Protein AF-A0A380DK63-F1 (afdb_monomer_lite)

Foldseek 3Di:
DPDDAFFDQKDKDFAAAFWFKWKDKLLHTLLVVDPDDPDTWTQHNRRITMGGSPNDTDHAFIKMKMKTFHCVPVPPPPPDDDDDDDDDDDDDDPPPGSIDMDMDTYHADPPADDQFPAADDADPNHKKKFWGAAAWQDQKTKTFINAAFWKFKDKLNHTDFQDDPDPDDDDPVCVVVSCVRRIHGQDRRRMDMDGQSDPVNNVPTADFFIKMKMWDQHPDPVVNQPIDIDIWTHHHNVCSVVGDGMDDPVPDDDDDDDPDCVVFKAKDDWFDFDWDDDPNDTDTPGHTDQEIDIDGPDPDDDDDDDDPPPPPDDHRDYDDDDDD

Secondary structure (DSSP, 8-state):
-PPP-TT-SEEEEE-STT-EEEEEETTEEGGGG-SS--PPEE--TTSEEEEE-TTPPP-TT-EEEEEEE--TTTS------------------------EEEEEEPPPPTTSPPPPSSPPPPBTTB--EEE---BTT-SEEEEEES--EEEEEEETTEEPP-S---SS---TTHHHHTTGGGEEEP-TTSEEEEE--SGGGTT----TT-EEEEEEEESSHHHHTS-EEEEEE-B-STTGGG---B--GGGSPPP---S-HHHHEEEPPP-PPEEEEETTEEEEEE----S--EEES-SS--------S-TTSPPPPP--PPP-

Sequence (324 aa):
MDPIKPGDQKVTGTTLPNQLILLSIDKKDVSSFDSGNSELVMSKEDGKFEYDLNGRKIVHNQEIEVTSSSTEGLFDDEEDEEVEEATTEKAGAEEESTEAKATYTTPRYENAYKVPEKQLDKKNGHHQVFIEPITEGSGIIKGHTSVKGKVALSINNKFINFEESVKGGVSKEDAKASSDGIWMPVDEKGYFNFDFKTKRFDNLELKEGNDISLTFAPEDDEDALKPLIFKTKVTSLDDIEKAETKYDHTKVNKVKVLDNVKEDLQVDEIYGSLYHTDKGKGILDKEGTKVIKGKTKFANAVVKVDSELGEAQLFPDLQVNEKR

Radius of gyration: 28.59 Å; chains: 1; bounding box: 85×37×94 Å

Organism: Staphylococcus aureus (NCBI:txid1280)

pLDDT: mean 75.67, std 20.24, range [28.03, 97.38]

Structure (mmCIF, N/CA/C/O backbone):
data_AF-A0A380DK63-F1
#
_entry.id   AF-A0A380DK63-F1
#
loop_
_atom_site.group_PDB
_atom_site.id
_atom_site.type_symbol
_atom_site.label_atom_id
_atom_site.label_alt_id
_atom_site.label_comp_id
_atom_site.label_asym_id
_atom_site.label_entity_id
_atom_site.label_seq_id
_atom_site.pdbx_PDB_ins_code
_atom_site.Cartn_x
_atom_site.Cartn_y
_atom_site.Cartn_z
_atom_site.occupancy
_atom_site.B_iso_or_equiv
_atom_site.auth_seq_id
_atom_site.auth_comp_id
_atom_site.auth_asym_id
_atom_site.auth_atom_id
_atom_site.pdbx_PDB_model_num
ATOM 1 N N . MET A 1 1 ? 14.088 7.304 -21.146 1.00 90.38 1 MET A N 1
ATOM 2 C CA . MET A 1 1 ? 13.207 6.128 -20.994 1.00 90.38 1 MET A CA 1
ATOM 3 C C . MET A 1 1 ? 12.017 6.308 -21.905 1.00 90.38 1 MET A C 1
ATOM 5 O O . MET A 1 1 ? 11.527 7.432 -22.010 1.00 90.38 1 MET A O 1
A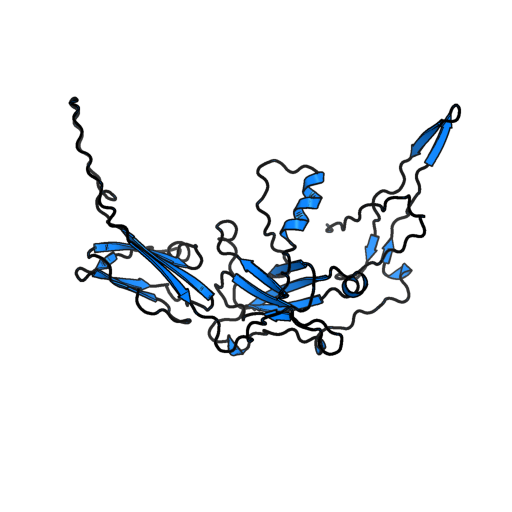TOM 9 N N . ASP A 1 2 ? 11.588 5.235 -22.556 1.00 93.00 2 ASP A N 1
ATOM 10 C CA . ASP A 1 2 ? 10.342 5.238 -23.320 1.00 93.00 2 ASP A CA 1
ATOM 11 C C . ASP A 1 2 ? 9.130 5.270 -22.367 1.00 93.00 2 ASP A C 1
ATOM 13 O O . ASP A 1 2 ? 9.284 4.992 -21.174 1.00 93.00 2 ASP A O 1
ATOM 17 N N . PRO A 1 3 ? 7.924 5.644 -22.836 1.00 92.12 3 PRO A N 1
ATOM 18 C CA . PRO A 1 3 ? 6.732 5.651 -21.992 1.00 92.12 3 PRO A CA 1
ATOM 19 C C . PRO A 1 3 ? 6.411 4.258 -21.434 1.00 92.12 3 PRO A C 1
ATOM 21 O O . PRO A 1 3 ? 6.214 3.323 -22.203 1.00 92.12 3 PRO A O 1
ATOM 24 N N . ILE A 1 4 ? 6.287 4.158 -20.110 1.00 95.25 4 ILE A N 1
ATOM 25 C CA . ILE A 1 4 ? 5.970 2.919 -19.388 1.00 95.25 4 ILE A CA 1
ATOM 26 C C . ILE A 1 4 ? 4.487 2.912 -19.011 1.00 95.25 4 ILE A C 1
ATOM 28 O O . ILE A 1 4 ? 3.951 3.922 -18.546 1.00 95.25 4 ILE A O 1
ATOM 32 N N . LYS A 1 5 ? 3.817 1.773 -19.173 1.00 94.62 5 LYS A N 1
ATOM 33 C CA . LYS A 1 5 ? 2.415 1.575 -18.799 1.00 94.62 5 LYS A CA 1
ATOM 34 C C . LYS A 1 5 ? 2.260 0.413 -17.814 1.00 94.62 5 LYS A C 1
ATOM 36 O O . LYS A 1 5 ? 3.026 -0.548 -17.861 1.00 94.62 5 LYS A O 1
ATOM 41 N N . PRO A 1 6 ? 1.242 0.459 -16.937 1.00 95.12 6 PRO A N 1
ATOM 42 C CA . PRO A 1 6 ? 0.836 -0.718 -16.181 1.00 95.12 6 PRO A CA 1
ATOM 43 C C . PRO A 1 6 ? 0.584 -1.907 -17.121 1.00 95.12 6 PRO A C 1
ATOM 45 O O . PRO A 1 6 ? -0.109 -1.768 -18.128 1.00 95.12 6 PRO A O 1
ATOM 48 N N . GLY A 1 7 ? 1.153 -3.062 -16.789 1.00 94.44 7 GLY A N 1
ATOM 49 C CA . GLY A 1 7 ? 1.113 -4.289 -17.582 1.00 94.44 7 GLY A CA 1
ATOM 50 C C . GLY A 1 7 ? 2.392 -4.566 -18.365 1.00 94.44 7 GLY A C 1
ATOM 51 O O . GLY A 1 7 ? 2.623 -5.725 -18.709 1.00 94.44 7 GLY A O 1
ATOM 52 N N . ASP A 1 8 ? 3.236 -3.556 -18.596 1.00 95.94 8 ASP A N 1
ATOM 53 C CA . ASP A 1 8 ? 4.526 -3.753 -19.254 1.00 95.94 8 ASP A CA 1
ATOM 54 C C . ASP A 1 8 ? 5.397 -4.712 -18.429 1.00 95.94 8 ASP A C 1
ATOM 56 O O . ASP A 1 8 ? 5.452 -4.637 -17.200 1.00 95.94 8 ASP A O 1
ATOM 60 N N . GLN A 1 9 ? 6.073 -5.628 -19.119 1.00 94.25 9 GLN A N 1
ATOM 61 C CA . GLN A 1 9 ? 6.988 -6.618 -18.531 1.00 94.25 9 GLN A CA 1
ATOM 62 C C . GLN A 1 9 ? 8.446 -6.336 -18.896 1.00 94.25 9 GLN A C 1
ATOM 64 O O . GLN A 1 9 ? 9.316 -7.176 -18.710 1.00 94.25 9 GLN A O 1
ATOM 69 N N . LYS A 1 10 ? 8.710 -5.155 -19.452 1.00 94.12 10 LYS A N 1
ATOM 70 C CA . LYS A 1 10 ? 10.045 -4.697 -19.809 1.00 94.12 10 LYS A CA 1
ATOM 71 C C . LYS A 1 10 ? 10.117 -3.184 -19.779 1.00 94.12 10 LYS A C 1
ATOM 73 O O . LYS A 1 10 ? 9.102 -2.510 -19.950 1.00 94.12 10 LYS A O 1
ATOM 78 N N . VAL A 1 11 ? 11.324 -2.659 -19.615 1.00 95.44 11 VAL A N 1
ATOM 79 C CA . VAL A 1 11 ? 11.607 -1.224 -19.687 1.00 95.44 11 VAL A CA 1
ATOM 80 C C . VAL A 1 11 ? 12.628 -0.969 -20.781 1.00 95.44 11 VAL A C 1
ATOM 82 O O . VAL A 1 11 ? 13.670 -1.619 -20.840 1.00 95.44 11 VAL A O 1
ATOM 85 N N . THR A 1 12 ? 12.327 -0.016 -21.659 1.00 96.25 12 THR A N 1
ATOM 86 C CA . THR A 1 12 ? 13.189 0.348 -22.785 1.00 96.25 12 THR A CA 1
ATOM 87 C C . THR A 1 12 ? 13.588 1.816 -22.729 1.00 96.25 12 THR A C 1
ATOM 89 O O . THR A 1 12 ? 12.948 2.668 -22.096 1.00 96.25 12 THR A O 1
ATOM 92 N N . GLY A 1 13 ? 14.686 2.129 -23.401 1.00 96.00 13 GLY A N 1
ATOM 93 C CA . GLY A 1 13 ? 15.130 3.500 -23.552 1.00 96.00 13 GLY A CA 1
ATOM 94 C C . GLY A 1 13 ? 16.411 3.608 -24.355 1.00 96.00 13 GLY A C 1
ATOM 95 O O . GLY A 1 13 ? 16.835 2.683 -25.047 1.00 96.00 13 GLY A O 1
ATOM 96 N N . THR A 1 14 ? 17.026 4.780 -24.268 1.00 95.56 14 THR A N 1
ATOM 97 C CA . THR A 1 14 ? 18.280 5.099 -24.944 1.00 95.56 14 THR A CA 1
ATOM 98 C C . THR A 1 14 ? 19.191 5.828 -23.968 1.00 95.56 14 THR A C 1
ATOM 100 O O . THR A 1 14 ? 18.726 6.690 -23.220 1.00 95.56 14 THR A O 1
ATOM 103 N N . THR A 1 15 ? 20.464 5.457 -23.975 1.00 94.75 15 THR A N 1
ATOM 104 C CA . THR A 1 15 ? 21.575 6.095 -23.260 1.00 94.75 15 THR A CA 1
ATOM 105 C C . THR A 1 15 ? 22.818 6.064 -24.165 1.00 94.75 15 THR A C 1
ATOM 107 O O . THR A 1 15 ? 22.685 5.829 -25.368 1.00 94.75 15 THR A O 1
ATOM 110 N N . LEU A 1 16 ? 24.014 6.332 -23.640 1.00 93.94 16 LEU A N 1
ATOM 111 C CA . LEU A 1 16 ? 25.259 6.117 -24.381 1.00 93.94 16 LEU A CA 1
ATOM 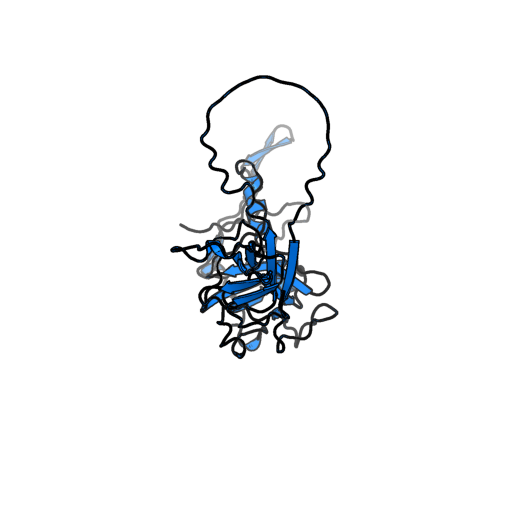112 C C . LEU A 1 16 ? 25.421 4.625 -24.755 1.00 93.94 16 LEU A C 1
ATOM 114 O O . LEU A 1 16 ? 24.827 3.763 -24.103 1.00 93.94 16 LEU A O 1
ATOM 118 N N . PRO A 1 17 ? 26.182 4.284 -25.807 1.00 92.81 17 PRO A N 1
ATOM 119 C CA . PRO A 1 17 ? 26.478 2.891 -26.140 1.00 92.81 17 PRO A CA 1
ATOM 120 C C . PRO A 1 17 ? 27.241 2.145 -25.036 1.00 92.81 17 PRO A C 1
ATOM 122 O O . PRO A 1 17 ? 28.031 2.751 -24.311 1.00 92.81 17 PRO A O 1
ATOM 125 N N . ASN A 1 18 ? 27.039 0.826 -24.953 1.00 90.00 18 ASN A N 1
ATOM 126 C CA . ASN A 1 18 ? 27.776 -0.101 -24.082 1.00 90.00 18 ASN A CA 1
ATOM 127 C C . ASN A 1 18 ? 27.795 0.286 -22.587 1.00 90.00 18 ASN A C 1
ATOM 129 O O . ASN A 1 18 ? 28.790 0.079 -21.901 1.00 90.00 18 ASN A O 1
ATOM 133 N N . GLN A 1 19 ? 26.704 0.856 -22.079 1.00 91.81 19 GLN A N 1
ATOM 134 C CA . GLN A 1 19 ? 26.539 1.211 -20.667 1.00 91.81 19 GLN A CA 1
ATOM 135 C C . GLN A 1 19 ? 25.836 0.087 -19.910 1.00 91.81 19 GLN A C 1
ATOM 137 O O . GLN A 1 19 ? 24.870 -0.482 -20.423 1.00 91.81 19 GLN A O 1
ATOM 142 N N . LEU A 1 20 ? 26.260 -0.174 -18.674 1.00 91.94 20 LEU A N 1
ATOM 143 C CA . LEU A 1 20 ? 25.536 -1.024 -17.734 1.00 91.94 20 LEU A CA 1
ATOM 144 C C . LEU A 1 20 ? 24.223 -0.355 -17.352 1.00 91.94 20 LEU A C 1
ATOM 146 O O . LEU A 1 20 ? 24.206 0.823 -17.011 1.00 91.94 20 LEU A O 1
ATOM 150 N N . ILE A 1 21 ? 23.133 -1.115 -17.382 1.00 92.88 21 ILE A N 1
ATOM 151 C CA . ILE A 1 21 ? 21.797 -0.662 -17.014 1.00 92.88 21 ILE A CA 1
ATOM 152 C C . ILE A 1 21 ? 21.389 -1.333 -15.708 1.00 92.88 21 ILE A C 1
ATOM 154 O O . ILE A 1 21 ? 21.291 -2.557 -15.621 1.00 92.88 21 ILE A O 1
ATOM 158 N N . LEU A 1 22 ? 21.088 -0.517 -14.704 1.00 92.56 22 LEU A N 1
ATOM 159 C CA . LEU A 1 22 ? 20.497 -0.946 -13.444 1.00 92.56 22 LEU A CA 1
ATOM 160 C C . LEU A 1 22 ? 19.068 -0.426 -13.361 1.00 92.56 22 LEU A C 1
ATOM 162 O O . LEU A 1 22 ? 18.789 0.717 -13.727 1.00 92.56 22 LEU A O 1
ATOM 166 N N . LEU A 1 23 ? 18.164 -1.271 -12.874 1.00 92.81 23 LEU A N 1
ATOM 167 C CA . LEU A 1 23 ? 16.751 -0.948 -12.763 1.00 92.81 23 LEU A CA 1
ATOM 168 C C . LEU A 1 23 ? 16.247 -1.279 -11.362 1.00 92.81 23 LEU A C 1
ATOM 170 O O . LEU A 1 23 ? 16.405 -2.402 -10.876 1.00 92.81 23 LEU A O 1
ATOM 174 N N . SER A 1 24 ? 15.591 -0.304 -10.739 1.00 92.00 24 SER A N 1
ATOM 175 C CA . SER A 1 24 ? 14.846 -0.504 -9.502 1.00 92.00 24 SER A CA 1
ATOM 176 C C . SER A 1 24 ? 13.370 -0.165 -9.702 1.00 92.00 24 SER A C 1
ATOM 178 O O . SER A 1 24 ? 13.008 0.774 -10.414 1.00 92.00 24 SER A O 1
ATOM 180 N N . ILE A 1 25 ? 12.504 -0.965 -9.082 1.00 91.50 25 ILE A N 1
ATOM 181 C CA . ILE A 1 25 ? 11.065 -0.712 -8.998 1.00 91.50 25 ILE A CA 1
ATOM 182 C C . ILE A 1 25 ? 10.736 -0.510 -7.531 1.00 91.50 25 ILE A C 1
ATOM 184 O O . ILE A 1 25 ? 11.007 -1.379 -6.703 1.00 91.50 25 ILE A O 1
ATOM 188 N N . ASP A 1 26 ? 10.130 0.629 -7.209 1.00 91.00 26 ASP A N 1
ATOM 189 C CA . ASP A 1 26 ? 9.776 1.021 -5.852 1.00 91.00 26 ASP A CA 1
ATOM 190 C C . ASP A 1 26 ? 11.000 0.981 -4.919 1.00 91.00 26 ASP A C 1
ATOM 192 O O . ASP A 1 26 ? 10.917 0.539 -3.776 1.00 91.00 26 ASP A O 1
ATOM 196 N N . LYS A 1 27 ? 12.145 1.455 -5.443 1.00 88.44 27 LYS A N 1
ATOM 197 C CA . LYS A 1 27 ? 13.470 1.484 -4.792 1.00 88.44 27 LYS A CA 1
ATOM 198 C C . LYS A 1 27 ? 14.037 0.109 -4.424 1.00 88.44 27 LYS A C 1
ATOM 200 O O . LYS A 1 27 ? 15.017 0.030 -3.685 1.00 88.44 27 LYS A O 1
ATOM 205 N N . LYS A 1 28 ? 13.435 -0.962 -4.947 1.00 86.69 28 LYS A N 1
ATOM 206 C CA . LYS A 1 28 ? 13.928 -2.334 -4.838 1.00 86.69 28 LYS A CA 1
ATOM 207 C C . LYS A 1 28 ? 14.589 -2.729 -6.149 1.00 86.69 28 LYS A C 1
ATOM 209 O O . LYS A 1 28 ? 13.972 -2.605 -7.210 1.00 86.69 28 LYS A O 1
ATOM 214 N N . ASP A 1 29 ? 15.823 -3.208 -6.074 1.00 82.56 29 ASP A N 1
ATOM 215 C CA . ASP A 1 29 ? 16.575 -3.653 -7.247 1.00 82.56 29 ASP A CA 1
ATOM 216 C C . ASP A 1 29 ? 15.858 -4.821 -7.923 1.00 82.56 29 ASP A C 1
ATOM 218 O O . ASP A 1 29 ? 15.495 -5.799 -7.269 1.00 82.56 29 ASP A O 1
ATOM 222 N N . VAL A 1 30 ? 15.639 -4.745 -9.237 1.00 78.75 30 VAL A N 1
ATOM 223 C CA . VAL A 1 30 ? 14.889 -5.794 -9.947 1.00 78.75 30 VAL A CA 1
ATOM 224 C C . VAL A 1 30 ? 15.699 -7.080 -10.110 1.00 78.75 30 VAL A C 1
ATOM 226 O O . VAL A 1 30 ? 15.121 -8.165 -10.092 1.00 78.75 30 VAL A O 1
ATOM 229 N N . SER A 1 31 ? 17.030 -6.984 -10.126 1.00 65.25 31 SER A N 1
ATOM 230 C CA . SER A 1 31 ? 17.941 -8.137 -10.122 1.00 65.25 31 SER A CA 1
ATOM 231 C C . SER A 1 31 ? 17.778 -9.045 -8.896 1.00 65.25 31 SER A C 1
ATOM 233 O O . SER A 1 31 ? 18.132 -10.218 -8.954 1.00 65.25 31 SER A O 1
ATOM 235 N N . SER A 1 32 ? 17.206 -8.537 -7.798 1.00 49.53 32 SER A N 1
ATOM 236 C CA . SER A 1 32 ? 16.955 -9.317 -6.581 1.00 49.53 32 SER A CA 1
ATOM 237 C C . SER A 1 32 ? 15.741 -10.256 -6.669 1.00 49.53 32 SER A C 1
ATOM 239 O O . SER A 1 32 ? 15.576 -11.111 -5.799 1.00 49.53 32 SER A O 1
ATOM 241 N N . PHE A 1 33 ? 14.903 -10.133 -7.708 1.00 49.12 33 PHE A N 1
ATOM 242 C CA . PHE A 1 33 ? 13.672 -10.922 -7.855 1.00 49.12 33 PHE A CA 1
ATOM 243 C C . PHE A 1 33 ? 13.853 -12.227 -8.643 1.00 49.12 33 PHE A C 1
ATOM 245 O O . PHE A 1 33 ? 12.916 -13.023 -8.680 1.00 49.12 33 PHE A O 1
ATOM 252 N N . ASP A 1 34 ? 15.028 -12.479 -9.231 1.00 45.19 34 ASP A N 1
ATOM 253 C CA . ASP A 1 34 ? 15.271 -13.681 -10.032 1.00 45.19 34 ASP A CA 1
ATOM 254 C C . ASP A 1 34 ? 16.498 -14.460 -9.543 1.00 45.19 34 ASP A C 1
ATOM 256 O O . ASP A 1 34 ? 17.656 -14.174 -9.855 1.00 45.19 34 ASP A O 1
ATOM 260 N N . SER A 1 35 ? 16.229 -15.470 -8.721 1.00 43.66 35 SER A N 1
ATOM 261 C CA . SER A 1 35 ? 17.202 -16.475 -8.320 1.00 43.66 35 SER A CA 1
ATOM 262 C C . SER A 1 35 ? 17.512 -17.391 -9.509 1.00 43.66 35 SER A C 1
ATOM 264 O O . SER A 1 35 ? 16.864 -18.427 -9.668 1.00 43.66 35 SER A O 1
ATOM 266 N N . GLY A 1 36 ? 18.507 -17.057 -10.335 1.00 47.53 36 GLY A N 1
ATOM 267 C CA . GLY A 1 36 ? 18.994 -18.034 -11.314 1.00 47.53 36 GLY A CA 1
ATOM 268 C C . GLY A 1 36 ? 20.080 -17.583 -12.279 1.00 47.53 36 GLY A C 1
ATOM 269 O O . GLY A 1 36 ? 21.076 -18.284 -12.394 1.00 47.53 36 GLY A O 1
ATOM 270 N N . ASN A 1 37 ? 19.905 -16.455 -12.968 1.00 47.31 37 ASN A N 1
ATOM 271 C CA . ASN A 1 37 ? 20.834 -15.977 -14.002 1.00 47.31 37 ASN A CA 1
ATOM 272 C C . ASN A 1 37 ? 20.672 -14.462 -14.183 1.00 47.31 37 ASN A C 1
ATOM 274 O O . ASN A 1 37 ? 19.964 -14.009 -15.079 1.00 47.31 37 ASN A O 1
ATOM 278 N N . SER A 1 38 ? 21.305 -13.663 -13.326 1.00 56.47 38 SER A N 1
ATOM 279 C CA . SER A 1 38 ? 21.359 -12.213 -13.537 1.00 56.47 38 SER A CA 1
ATOM 280 C C . SER A 1 38 ? 22.396 -11.902 -14.618 1.00 56.47 38 SER A C 1
ATOM 282 O O . SER A 1 38 ? 23.545 -11.590 -14.313 1.00 56.47 38 SER A O 1
ATOM 284 N N . GLU A 1 39 ? 22.009 -12.029 -15.887 1.00 69.00 39 GLU A N 1
ATOM 285 C CA . GLU A 1 39 ? 22.778 -11.420 -16.972 1.00 69.00 39 GLU A CA 1
ATOM 286 C C . GLU A 1 39 ? 22.763 -9.897 -16.786 1.00 69.00 39 GLU A C 1
ATOM 288 O O . GLU A 1 39 ? 21.715 -9.287 -16.559 1.00 69.00 39 GLU A O 1
ATOM 293 N N . LEU A 1 40 ? 23.944 -9.280 -16.840 1.00 84.06 40 LEU A N 1
ATOM 294 C CA . LEU A 1 40 ? 24.061 -7.827 -16.811 1.00 84.06 40 LEU A CA 1
ATOM 295 C C . LEU A 1 40 ? 23.399 -7.256 -18.070 1.00 84.06 40 LEU A C 1
ATOM 297 O O . LEU A 1 40 ? 23.730 -7.646 -19.190 1.00 84.06 40 LEU A O 1
ATOM 301 N N . VAL A 1 41 ? 22.471 -6.317 -17.891 1.00 89.31 41 VAL A N 1
ATOM 302 C CA . VAL A 1 41 ? 21.808 -5.643 -19.010 1.00 89.31 41 VAL A CA 1
ATOM 303 C C . VAL A 1 41 ? 22.683 -4.484 -19.466 1.00 89.31 41 VAL A C 1
ATOM 305 O O . VAL A 1 41 ? 22.976 -3.586 -18.683 1.00 89.31 41 VAL A O 1
ATOM 308 N N . MET A 1 42 ? 23.073 -4.487 -20.739 1.00 91.69 42 MET A N 1
ATOM 309 C CA . MET A 1 42 ? 23.889 -3.437 -21.352 1.00 91.69 42 MET A CA 1
ATOM 310 C C . MET A 1 42 ? 23.100 -2.703 -22.443 1.00 91.69 42 MET A C 1
ATOM 312 O O . MET A 1 42 ? 22.268 -3.303 -23.134 1.00 91.69 42 MET A O 1
ATOM 316 N N . SER A 1 43 ? 23.370 -1.413 -22.647 1.00 92.75 43 SER A N 1
ATOM 317 C CA . SER A 1 43 ? 22.927 -0.726 -23.861 1.00 92.75 43 SER A CA 1
ATOM 318 C C . SER A 1 43 ? 23.716 -1.215 -25.079 1.00 92.75 43 SER A C 1
ATOM 320 O O . SER A 1 43 ? 24.896 -1.550 -25.005 1.00 92.75 43 SER A O 1
ATOM 322 N N . LYS A 1 44 ? 23.041 -1.267 -26.225 1.00 94.00 44 LYS A N 1
ATOM 323 C CA . LYS A 1 44 ? 23.606 -1.679 -27.514 1.00 94.00 44 LYS A CA 1
ATOM 324 C C . LYS A 1 44 ? 24.542 -0.604 -28.074 1.00 94.00 44 LYS A C 1
ATOM 326 O O . LYS A 1 44 ? 24.580 0.521 -27.582 1.00 94.00 44 LYS A O 1
ATOM 331 N N . GLU A 1 45 ? 25.215 -0.916 -29.180 1.00 93.69 45 GLU A N 1
ATOM 332 C CA . GLU A 1 45 ? 26.067 0.029 -29.922 1.00 93.69 45 GLU A CA 1
ATOM 333 C C . GLU A 1 45 ? 25.334 1.308 -30.369 1.00 93.69 45 GLU A C 1
ATOM 335 O O . GLU A 1 45 ? 25.949 2.361 -30.507 1.00 93.69 45 GLU A O 1
ATOM 340 N N . ASP A 1 46 ? 24.014 1.242 -30.578 1.00 94.88 46 ASP A N 1
ATOM 341 C CA . ASP A 1 46 ? 23.180 2.403 -30.917 1.00 94.88 46 ASP A CA 1
ATOM 342 C C . ASP A 1 46 ? 22.619 3.135 -29.683 1.00 94.88 46 ASP A C 1
ATOM 344 O O . ASP A 1 46 ? 21.768 4.017 -29.818 1.00 94.88 46 ASP A O 1
ATOM 348 N N . GLY A 1 47 ? 23.064 2.756 -28.481 1.00 93.44 47 GLY A N 1
ATOM 349 C CA . GLY A 1 47 ? 22.635 3.321 -27.206 1.00 93.44 47 GLY A CA 1
ATOM 350 C C . GLY A 1 47 ? 21.296 2.794 -26.688 1.00 93.44 47 GLY A C 1
ATOM 351 O O . GLY A 1 47 ? 20.896 3.139 -25.574 1.00 93.44 47 GLY A O 1
ATOM 352 N N . LYS A 1 48 ? 20.569 1.959 -27.444 1.00 96.69 48 LYS A N 1
ATOM 353 C CA . LYS A 1 48 ? 19.279 1.418 -26.989 1.00 96.69 48 LYS A CA 1
ATOM 354 C C . LYS A 1 48 ? 19.467 0.291 -25.989 1.00 96.69 48 LYS A C 1
ATOM 356 O O . LYS A 1 48 ? 20.320 -0.569 -26.176 1.00 96.69 48 LYS A O 1
ATOM 361 N N . PHE A 1 49 ? 18.600 0.228 -24.988 1.00 94.88 49 PHE A N 1
ATOM 362 C CA . PHE A 1 49 ? 18.547 -0.893 -24.052 1.00 94.88 49 PHE A CA 1
ATOM 363 C C . PHE A 1 49 ? 17.127 -1.444 -23.917 1.00 94.88 49 PHE A C 1
ATOM 365 O O . PHE A 1 49 ? 16.136 -0.745 -24.152 1.00 94.88 49 PHE A O 1
ATOM 372 N N . GLU A 1 50 ? 17.052 -2.708 -23.516 1.00 94.88 50 GLU A N 1
ATOM 373 C CA . GLU A 1 50 ? 15.830 -3.397 -23.117 1.00 94.88 50 GLU A CA 1
ATOM 374 C C . GLU A 1 50 ? 16.134 -4.170 -21.834 1.00 94.88 50 GLU A C 1
ATOM 376 O O . GLU A 1 50 ? 17.046 -4.990 -21.816 1.00 94.88 50 GLU A O 1
ATOM 381 N N . TYR A 1 51 ? 15.398 -3.868 -20.768 1.00 93.69 51 TYR A N 1
ATOM 382 C CA . TYR A 1 51 ? 15.501 -4.535 -19.476 1.00 93.69 51 TYR A CA 1
ATOM 383 C C . TYR A 1 51 ? 14.251 -5.399 -19.281 1.00 93.69 51 TYR A C 1
ATOM 385 O O . TYR A 1 51 ? 13.155 -4.854 -19.116 1.00 93.69 51 TYR A O 1
ATOM 393 N N . ASP A 1 52 ? 14.397 -6.724 -19.348 1.00 91.50 52 ASP A N 1
ATOM 394 C CA . ASP A 1 52 ? 13.308 -7.682 -19.113 1.00 91.50 52 ASP A CA 1
ATOM 395 C C . ASP A 1 52 ? 13.010 -7.786 -17.608 1.00 91.50 52 ASP A C 1
ATOM 397 O O . ASP A 1 52 ? 13.917 -7.776 -16.777 1.00 91.50 52 ASP A O 1
ATOM 401 N N . LEU A 1 53 ? 11.730 -7.847 -17.247 1.00 90.25 53 LEU A N 1
ATOM 402 C CA . LEU A 1 53 ? 11.270 -8.026 -15.869 1.00 90.25 53 LEU A CA 1
ATOM 403 C C . LEU A 1 53 ? 10.896 -9.487 -15.571 1.00 90.25 53 LEU A C 1
ATOM 405 O O . LEU A 1 53 ? 10.251 -9.759 -14.558 1.00 90.25 53 LEU A O 1
ATOM 409 N N . ASN A 1 54 ? 11.255 -10.425 -16.452 1.00 87.25 54 ASN A N 1
ATOM 410 C CA . ASN A 1 54 ? 11.108 -11.874 -16.289 1.00 87.25 54 ASN A CA 1
ATOM 411 C C . ASN A 1 54 ? 9.673 -12.284 -15.933 1.00 87.25 54 ASN A C 1
ATOM 413 O O . ASN A 1 54 ? 9.403 -13.072 -15.029 1.00 87.25 54 ASN A O 1
ATOM 417 N N . GLY A 1 55 ? 8.716 -11.699 -16.654 1.00 85.50 55 GLY A N 1
ATOM 418 C CA . GLY A 1 55 ? 7.290 -11.949 -16.467 1.00 85.50 55 GLY A CA 1
ATOM 419 C C . GLY A 1 55 ? 6.626 -11.115 -15.365 1.00 85.50 55 GLY A C 1
ATOM 420 O O . GLY A 1 55 ? 5.392 -11.056 -15.330 1.00 85.50 55 GLY A O 1
ATOM 421 N N . ARG A 1 56 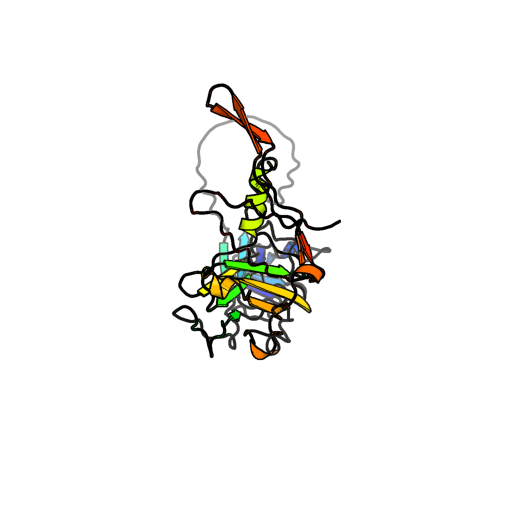? 7.382 -10.396 -14.522 1.00 87.81 56 ARG A N 1
ATOM 422 C CA . ARG A 1 56 ? 6.808 -9.419 -13.587 1.00 87.81 56 ARG A CA 1
ATOM 423 C C . ARG A 1 56 ? 6.173 -8.272 -14.369 1.00 87.81 56 ARG A C 1
ATOM 425 O O . ARG A 1 56 ? 6.811 -7.641 -15.205 1.00 87.81 56 ARG A O 1
ATOM 432 N N . LYS A 1 57 ? 4.911 -7.974 -14.066 1.00 93.00 57 LYS A N 1
ATOM 433 C CA . LYS A 1 57 ? 4.198 -6.822 -14.629 1.00 93.00 57 LYS A CA 1
ATOM 434 C C . LYS A 1 57 ? 4.461 -5.579 -13.786 1.00 93.00 57 LYS A C 1
ATOM 436 O O . LYS A 1 57 ? 4.370 -5.627 -12.558 1.00 93.00 57 LYS A O 1
ATOM 441 N N . ILE A 1 58 ? 4.723 -4.457 -14.444 1.00 94.31 58 ILE A N 1
ATOM 442 C CA . ILE A 1 58 ? 4.678 -3.137 -13.816 1.00 94.31 58 ILE A CA 1
ATOM 443 C C . ILE A 1 58 ? 3.217 -2.830 -13.466 1.00 94.31 58 ILE A C 1
ATOM 445 O O . ILE A 1 58 ? 2.327 -3.010 -14.294 1.00 94.31 58 ILE A O 1
ATOM 449 N N . VAL A 1 59 ? 2.940 -2.359 -12.253 1.00 94.62 59 VAL A N 1
ATOM 450 C CA . VAL A 1 59 ? 1.585 -1.999 -11.804 1.00 94.62 59 VAL A CA 1
ATOM 451 C C . VAL A 1 59 ? 1.443 -0.492 -11.597 1.00 94.62 59 VAL A C 1
ATOM 453 O O . VAL A 1 59 ? 2.361 0.291 -11.838 1.00 94.62 59 VAL A O 1
ATOM 456 N N . HIS A 1 60 ? 0.251 -0.062 -11.194 1.00 94.75 60 HIS A N 1
ATOM 457 C CA . HIS A 1 60 ? -0.072 1.341 -10.942 1.00 94.75 60 HIS A CA 1
ATOM 458 C C . HIS A 1 60 ? 0.682 1.895 -9.725 1.00 94.75 60 HIS A C 1
ATOM 460 O O . HIS A 1 60 ? 0.901 1.180 -8.746 1.00 94.75 60 HIS A O 1
ATOM 466 N N . ASN A 1 61 ? 0.987 3.197 -9.742 1.00 92.12 61 ASN A N 1
ATOM 467 C CA . ASN A 1 61 ? 1.686 3.922 -8.668 1.00 92.12 61 ASN A CA 1
ATOM 468 C C . ASN A 1 61 ? 3.079 3.390 -8.294 1.00 92.12 61 ASN A C 1
ATOM 470 O O . ASN A 1 61 ? 3.545 3.632 -7.173 1.00 92.12 61 ASN A O 1
ATOM 474 N N . GLN A 1 62 ? 3.738 2.691 -9.212 1.00 92.69 62 GLN A N 1
ATOM 475 C CA . GLN A 1 62 ? 5.106 2.232 -9.022 1.00 92.69 62 GLN A CA 1
ATOM 476 C C . GLN A 1 62 ? 6.087 3.285 -9.511 1.00 92.69 62 GLN A C 1
ATOM 478 O O . GLN A 1 62 ? 5.889 3.895 -10.560 1.00 92.69 62 GLN A O 1
ATOM 483 N N . GLU A 1 63 ? 7.144 3.490 -8.737 1.00 94.06 63 GLU A N 1
ATOM 484 C CA . GLU A 1 63 ? 8.304 4.277 -9.140 1.00 94.06 63 GLU A CA 1
ATOM 485 C C . GLU A 1 63 ? 9.295 3.353 -9.850 1.00 94.06 63 GLU A C 1
ATOM 487 O O . GLU A 1 63 ? 9.711 2.353 -9.283 1.00 94.06 63 GLU A O 1
ATOM 492 N N . ILE A 1 64 ? 9.654 3.664 -11.087 1.00 95.00 64 ILE A N 1
ATOM 493 C CA . ILE A 1 64 ? 10.690 2.982 -11.854 1.00 95.00 64 ILE A CA 1
ATOM 494 C C . ILE A 1 64 ? 11.867 3.933 -11.957 1.00 95.00 64 ILE A C 1
ATOM 496 O O . ILE A 1 64 ? 11.715 5.072 -12.401 1.00 95.00 64 ILE A O 1
ATOM 500 N N . GLU A 1 65 ? 13.037 3.459 -11.566 1.00 95.50 65 GLU A N 1
ATOM 501 C CA . GLU A 1 65 ? 14.287 4.186 -11.693 1.00 95.50 65 GLU A CA 1
ATOM 502 C C . GLU A 1 65 ? 15.270 3.353 -12.506 1.00 95.50 65 GLU A C 1
ATOM 504 O O . GLU A 1 65 ? 15.495 2.178 -12.216 1.00 95.50 65 GLU A O 1
ATOM 509 N N . VAL A 1 66 ? 15.836 3.980 -13.534 1.00 95.00 66 VAL A N 1
ATOM 510 C CA . VAL A 1 66 ? 16.873 3.400 -14.381 1.00 95.00 66 VAL A CA 1
ATOM 511 C C . VAL A 1 66 ? 18.127 4.246 -14.258 1.00 95.00 66 VAL A C 1
ATOM 513 O O . VAL A 1 66 ? 18.081 5.463 -14.469 1.00 95.00 66 VAL A O 1
ATOM 516 N N . THR A 1 67 ? 19.236 3.581 -13.965 1.00 93.56 67 THR A N 1
ATOM 517 C CA . THR A 1 67 ? 20.572 4.171 -13.949 1.00 93.56 67 THR A CA 1
ATOM 518 C C . THR A 1 67 ? 21.400 3.517 -15.043 1.00 93.56 67 THR A C 1
ATOM 520 O O . THR A 1 67 ? 21.358 2.297 -15.200 1.00 93.56 67 THR A O 1
ATOM 523 N N . SER A 1 68 ? 22.136 4.320 -15.808 1.00 92.56 68 SER A N 1
ATOM 524 C CA . SER A 1 68 ? 23.147 3.834 -16.742 1.00 92.56 68 SER A CA 1
ATOM 525 C C . SER A 1 68 ? 24.527 4.321 -16.335 1.00 92.56 68 SER A C 1
ATOM 527 O O . SER A 1 68 ? 24.664 5.512 -16.064 1.00 92.56 68 SER A O 1
ATOM 529 N N . SER A 1 69 ? 25.521 3.439 -16.343 1.00 91.31 69 SER A N 1
ATOM 530 C CA . SER A 1 69 ? 26.908 3.755 -15.986 1.00 91.31 69 SER A CA 1
ATOM 531 C C . SER A 1 69 ? 27.901 3.057 -16.913 1.00 91.31 69 SER A C 1
ATOM 533 O O . SER A 1 69 ? 27.597 2.004 -17.484 1.00 91.31 69 SER A O 1
ATOM 535 N N . SER A 1 70 ? 29.107 3.614 -17.033 1.00 87.31 70 SER A N 1
ATOM 536 C CA . SER A 1 70 ? 30.204 2.937 -17.728 1.00 87.31 70 SER A CA 1
ATOM 537 C C . SER A 1 70 ? 30.621 1.680 -16.960 1.00 87.31 70 SER A C 1
ATOM 539 O O . SER A 1 70 ? 30.492 1.614 -15.736 1.00 87.31 70 SER A O 1
ATOM 541 N N . THR A 1 71 ? 31.117 0.676 -17.681 1.00 75.25 71 THR A N 1
ATOM 542 C CA . THR A 1 71 ? 31.776 -0.501 -17.091 1.00 75.25 71 THR A CA 1
ATOM 543 C C . THR A 1 71 ? 33.298 -0.387 -17.080 1.00 75.25 71 THR A C 1
ATOM 545 O O . THR A 1 71 ? 33.968 -1.308 -16.612 1.00 75.25 71 THR A O 1
ATOM 548 N N . GLU A 1 72 ? 33.858 0.704 -17.609 1.00 66.75 72 GLU A N 1
ATOM 549 C CA . GLU A 1 72 ? 35.298 0.973 -17.549 1.00 66.75 72 GLU A CA 1
ATOM 550 C C . GLU A 1 72 ? 35.749 1.041 -16.079 1.00 66.75 72 GLU A C 1
ATOM 552 O O . GLU A 1 72 ? 35.156 1.757 -15.275 1.00 66.75 72 GLU A O 1
ATOM 557 N N . GLY A 1 73 ? 36.753 0.234 -15.717 1.00 58.69 73 GLY A N 1
ATOM 558 C CA . GLY A 1 73 ? 37.268 0.107 -14.346 1.00 58.69 73 GLY A CA 1
ATOM 559 C C . GLY A 1 73 ? 36.556 -0.913 -13.440 1.00 58.69 73 GLY A C 1
ATOM 560 O O . GLY A 1 73 ? 37.034 -1.163 -12.338 1.00 58.69 73 GLY A O 1
ATOM 561 N N . LEU A 1 74 ? 35.448 -1.542 -13.866 1.00 57.72 74 LEU A N 1
ATOM 562 C CA . LEU A 1 74 ? 34.760 -2.586 -13.073 1.00 57.72 74 LEU A CA 1
ATOM 563 C C . LEU A 1 74 ? 35.312 -4.006 -13.293 1.00 57.72 74 LEU A C 1
ATOM 565 O O . LEU A 1 74 ? 35.044 -4.894 -12.486 1.00 57.72 74 LEU A O 1
ATOM 569 N N . PHE A 1 75 ? 36.063 -4.216 -14.376 1.00 50.31 75 PHE A N 1
ATOM 570 C CA . PHE A 1 75 ? 36.647 -5.506 -14.770 1.00 50.31 75 PHE A CA 1
ATOM 571 C C . PHE A 1 75 ? 38.158 -5.410 -15.014 1.00 50.31 75 PHE A C 1
ATOM 573 O O . PHE A 1 75 ? 38.700 -6.205 -15.779 1.00 50.31 75 PHE A O 1
ATOM 580 N N . ASP A 1 76 ? 38.820 -4.419 -14.412 1.00 44.53 76 ASP A N 1
ATOM 581 C CA . ASP A 1 76 ? 40.268 -4.237 -14.525 1.00 44.53 76 ASP A CA 1
ATOM 582 C C . ASP A 1 76 ? 40.983 -5.257 -13.624 1.00 44.53 76 ASP A C 1
ATOM 584 O O . ASP A 1 76 ? 41.422 -4.969 -12.513 1.00 44.53 76 ASP A O 1
ATOM 588 N N . ASP A 1 77 ? 40.984 -6.506 -14.085 1.00 47.81 77 ASP A N 1
ATOM 589 C CA . ASP A 1 77 ? 41.823 -7.593 -13.588 1.00 47.81 77 ASP A CA 1
ATOM 590 C C . ASP A 1 77 ? 43.219 -7.412 -14.214 1.00 47.81 77 ASP A C 1
ATOM 592 O O . ASP A 1 77 ? 43.639 -8.171 -15.087 1.00 47.81 77 ASP A O 1
ATOM 596 N N . GLU A 1 78 ? 43.940 -6.364 -13.811 1.00 42.41 78 GLU A N 1
ATOM 597 C CA . GLU A 1 78 ? 45.387 -6.297 -14.034 1.00 42.41 78 GLU A CA 1
ATOM 598 C C . GLU A 1 78 ? 46.094 -6.903 -12.812 1.00 42.41 78 GLU A C 1
ATOM 600 O O . GLU A 1 78 ? 46.579 -6.224 -11.905 1.00 42.41 78 GLU A O 1
ATOM 605 N N . GLU A 1 79 ? 46.140 -8.242 -12.799 1.00 44.88 79 GLU A N 1
ATOM 606 C CA . GLU A 1 79 ? 47.336 -8.948 -12.338 1.00 44.88 79 GLU A CA 1
ATOM 607 C C . GLU A 1 79 ? 48.510 -8.475 -13.205 1.00 44.88 79 GLU A C 1
ATOM 609 O O . GLU A 1 79 ? 48.779 -9.053 -14.250 1.00 44.88 79 GLU A O 1
ATOM 614 N N . ASP A 1 80 ? 49.214 -7.435 -12.771 1.00 37.50 80 ASP A N 1
ATOM 615 C CA . ASP A 1 80 ? 50.634 -7.296 -13.071 1.00 37.50 80 ASP A CA 1
ATOM 616 C C . ASP A 1 80 ? 51.338 -6.624 -11.884 1.00 37.50 80 ASP A C 1
ATOM 618 O O . ASP A 1 80 ? 51.180 -5.442 -11.568 1.00 37.50 80 ASP A O 1
ATOM 622 N N . GLU A 1 81 ? 52.109 -7.450 -11.176 1.00 39.47 81 GLU A N 1
ATOM 623 C CA . GLU A 1 81 ? 53.179 -7.005 -10.298 1.00 39.47 81 GLU A CA 1
ATOM 624 C C . GLU A 1 81 ? 54.159 -6.149 -11.113 1.00 39.47 81 GLU A C 1
ATOM 626 O O . GLU A 1 81 ? 54.764 -6.648 -12.053 1.00 39.47 81 GLU A O 1
ATOM 631 N N . GLU A 1 82 ? 54.388 -4.897 -10.720 1.00 33.72 82 GLU A N 1
ATOM 632 C CA . GLU A 1 82 ? 55.735 -4.410 -10.399 1.00 33.72 82 GLU A CA 1
ATOM 633 C C . GLU A 1 82 ? 55.681 -3.006 -9.770 1.00 33.72 82 GLU A C 1
ATOM 635 O O . GLU A 1 82 ? 55.089 -2.050 -10.268 1.00 33.72 82 GLU A O 1
ATOM 640 N N . VAL A 1 83 ? 56.313 -2.911 -8.605 1.00 40.06 83 VAL A N 1
ATOM 641 C CA . VAL A 1 83 ? 56.668 -1.678 -7.898 1.00 40.06 83 VAL A CA 1
ATOM 642 C C . VAL A 1 83 ? 57.610 -0.815 -8.751 1.00 40.06 83 VAL A C 1
ATOM 644 O O . VAL A 1 83 ? 58.515 -1.363 -9.357 1.00 40.06 83 VAL A O 1
ATOM 647 N N . GLU A 1 84 ? 57.464 0.518 -8.739 1.00 28.78 84 GLU A N 1
ATOM 648 C CA . GLU A 1 84 ? 58.481 1.468 -8.232 1.00 28.78 84 GLU A CA 1
ATOM 649 C C . GLU A 1 84 ? 58.009 2.948 -8.288 1.00 28.78 84 GLU A C 1
ATOM 651 O O . GLU A 1 84 ? 57.566 3.475 -9.301 1.00 28.78 84 GLU A O 1
ATOM 656 N N . GLU A 1 85 ? 58.128 3.579 -7.117 1.00 32.28 85 GLU A N 1
ATOM 657 C CA . GLU A 1 85 ? 58.430 4.979 -6.767 1.00 32.28 85 GLU A CA 1
ATOM 658 C C . GLU A 1 85 ? 57.813 6.202 -7.499 1.00 32.28 85 GLU A C 1
ATOM 660 O O . GLU A 1 85 ? 58.228 6.655 -8.559 1.00 32.28 85 GLU A O 1
ATOM 665 N N . ALA A 1 86 ? 56.916 6.855 -6.748 1.00 40.38 86 ALA A N 1
ATOM 666 C CA . ALA A 1 86 ? 56.808 8.294 -6.468 1.00 40.38 86 ALA A CA 1
ATOM 667 C C . ALA A 1 86 ? 57.354 9.329 -7.479 1.00 40.38 86 ALA A C 1
ATOM 669 O O . ALA A 1 86 ? 58.546 9.612 -7.509 1.00 40.38 86 ALA A O 1
ATOM 670 N N . THR A 1 87 ? 56.448 10.130 -8.056 1.00 29.78 87 THR A N 1
ATOM 671 C CA . THR A 1 87 ? 56.541 11.604 -7.995 1.00 29.78 87 THR A CA 1
ATOM 672 C C . THR A 1 87 ? 55.154 12.253 -8.033 1.00 29.78 87 THR A C 1
ATOM 674 O O . THR A 1 87 ? 54.257 11.868 -8.773 1.00 29.78 87 THR A O 1
ATOM 677 N N . THR A 1 88 ? 54.990 13.248 -7.170 1.00 38.75 88 THR A N 1
ATOM 678 C CA . THR A 1 88 ? 53.865 14.178 -7.076 1.00 38.75 88 THR A CA 1
ATOM 679 C C . THR A 1 88 ? 53.780 15.094 -8.295 1.00 38.75 88 THR A C 1
ATOM 681 O O . THR A 1 88 ? 54.741 15.816 -8.533 1.00 38.75 88 THR A O 1
ATOM 684 N N . GLU A 1 89 ? 52.612 15.206 -8.934 1.00 28.03 89 GLU A N 1
ATOM 685 C CA . GLU A 1 89 ? 52.044 16.500 -9.338 1.00 28.03 89 GLU A CA 1
ATOM 686 C C . GLU A 1 89 ? 50.566 16.389 -9.741 1.00 28.03 89 GLU A C 1
ATOM 688 O O . GLU A 1 89 ? 50.125 15.445 -10.388 1.00 28.03 89 GLU A O 1
ATOM 693 N N . LYS A 1 90 ? 49.787 17.376 -9.292 1.00 40.22 90 LYS A N 1
ATOM 694 C CA . LYS A 1 90 ? 48.354 17.534 -9.538 1.00 40.22 90 LYS A CA 1
ATOM 695 C C . LYS A 1 90 ? 48.053 17.655 -11.034 1.00 40.22 90 LYS A C 1
ATOM 697 O O . LYS A 1 90 ? 48.475 18.625 -11.658 1.00 40.22 90 LYS A O 1
ATOM 702 N N . ALA A 1 91 ? 47.136 16.832 -11.519 1.00 30.14 91 ALA A N 1
ATOM 703 C CA . ALA A 1 91 ? 46.160 17.251 -12.514 1.00 30.14 91 ALA A CA 1
ATOM 704 C C . ALA A 1 91 ? 44.792 16.774 -12.027 1.00 30.14 91 ALA A C 1
ATOM 706 O O . ALA A 1 91 ? 44.561 15.579 -11.876 1.00 30.14 91 ALA A O 1
ATOM 707 N N . GLY A 1 92 ? 43.915 17.723 -11.695 1.00 34.91 92 GLY A N 1
ATOM 708 C CA . GLY A 1 92 ? 42.508 17.426 -11.477 1.00 34.91 92 GLY A CA 1
ATOM 709 C C . GLY A 1 92 ? 41.908 16.983 -12.802 1.00 34.91 92 GLY A C 1
ATOM 710 O O . GLY A 1 92 ? 41.619 17.824 -13.648 1.00 34.91 92 GLY A O 1
ATOM 711 N N . ALA A 1 93 ? 41.773 15.676 -12.989 1.00 31.97 93 ALA A N 1
ATOM 712 C CA . ALA A 1 93 ? 40.762 15.141 -13.875 1.00 31.97 93 ALA A CA 1
ATOM 713 C C . ALA A 1 93 ? 39.466 15.168 -13.064 1.00 31.97 93 ALA A C 1
ATOM 715 O O . ALA A 1 93 ? 39.290 14.397 -12.123 1.00 31.97 93 ALA A O 1
ATOM 716 N N . GLU A 1 94 ? 38.603 16.136 -13.359 1.00 32.84 94 GLU A N 1
ATOM 717 C CA . GLU A 1 94 ? 37.180 15.939 -13.126 1.00 32.84 94 GLU A CA 1
ATOM 718 C C . GLU A 1 94 ? 36.815 14.705 -13.959 1.00 32.84 94 GLU A C 1
ATOM 720 O O . GLU A 1 94 ? 36.748 14.790 -15.184 1.00 32.84 94 GLU A O 1
ATOM 725 N N . GLU A 1 95 ? 36.709 13.536 -13.319 1.00 36.22 95 GLU A N 1
ATOM 726 C CA . GLU A 1 95 ? 36.061 12.382 -13.933 1.00 36.22 95 GLU A CA 1
ATOM 727 C C . GLU A 1 95 ? 34.653 12.842 -14.306 1.00 36.22 95 GLU A C 1
ATOM 729 O O . GLU A 1 95 ? 33.806 13.089 -13.444 1.00 36.22 95 GLU A O 1
ATOM 734 N N . GLU A 1 96 ? 34.435 13.062 -15.601 1.00 38.66 96 GLU A N 1
ATOM 735 C CA . GLU A 1 96 ? 33.118 13.314 -16.159 1.00 38.66 96 GLU A CA 1
ATOM 736 C C . GLU A 1 96 ? 32.281 12.075 -15.831 1.00 38.66 96 GLU A C 1
ATOM 738 O O . GLU A 1 96 ? 32.428 11.023 -16.453 1.00 38.66 96 GLU A O 1
ATOM 743 N N . SER A 1 97 ? 31.453 12.159 -14.788 1.00 52.12 97 SER A N 1
ATOM 744 C CA . SER A 1 97 ? 30.580 11.055 -14.413 1.00 52.12 97 SER A CA 1
ATOM 745 C C . SER A 1 97 ? 29.642 10.787 -15.589 1.00 52.12 97 SER A C 1
ATOM 747 O O . SER A 1 97 ? 28.727 11.568 -15.851 1.00 52.12 97 SER A O 1
ATOM 749 N N . THR A 1 98 ? 29.859 9.682 -16.298 1.00 66.69 98 THR A N 1
ATOM 750 C CA . THR A 1 98 ? 28.994 9.211 -17.393 1.00 66.69 98 THR A CA 1
ATOM 751 C C . THR A 1 98 ? 27.694 8.585 -16.878 1.00 66.69 98 THR A C 1
ATOM 753 O O . THR A 1 98 ? 26.896 8.058 -17.653 1.00 66.69 98 THR A O 1
ATOM 756 N N . GLU A 1 99 ? 27.448 8.671 -15.567 1.00 80.88 99 GLU A N 1
ATOM 757 C CA . GLU A 1 99 ? 26.235 8.185 -14.933 1.00 80.88 99 GLU A CA 1
ATOM 758 C C . GLU A 1 99 ? 25.021 9.040 -15.308 1.00 80.88 99 GLU A C 1
ATOM 760 O O . GLU A 1 99 ? 24.967 10.248 -15.068 1.00 80.88 99 GLU A O 1
ATOM 765 N N . ALA A 1 100 ? 23.997 8.388 -15.852 1.00 89.62 100 ALA A N 1
ATOM 766 C CA . ALA A 1 100 ? 22.701 8.999 -16.102 1.00 89.62 100 ALA A CA 1
ATOM 767 C C . ALA A 1 100 ? 21.623 8.271 -15.304 1.00 89.62 100 ALA A C 1
ATOM 769 O O . ALA A 1 100 ? 21.572 7.043 -15.277 1.00 89.62 100 ALA A O 1
ATOM 770 N N . LYS A 1 101 ? 20.725 9.037 -14.684 1.00 94.06 101 LYS A N 1
ATOM 771 C CA . LYS A 1 101 ? 19.616 8.523 -13.878 1.00 94.06 101 LYS A CA 1
ATOM 772 C C . LYS A 1 101 ? 18.297 9.100 -14.367 1.00 94.06 101 LYS A C 1
ATOM 774 O O . LYS A 1 101 ? 18.174 10.307 -14.573 1.00 94.06 101 LYS A O 1
ATOM 779 N N . ALA A 1 102 ? 17.299 8.241 -14.528 1.00 94.69 102 ALA A N 1
ATOM 780 C CA . ALA A 1 102 ? 15.961 8.631 -14.938 1.00 94.69 102 ALA A CA 1
ATOM 781 C C . ALA A 1 102 ? 14.909 7.923 -14.080 1.00 94.69 102 ALA A C 1
ATOM 783 O O . ALA A 1 102 ? 14.978 6.715 -13.870 1.00 94.69 102 ALA A O 1
ATOM 784 N N . THR A 1 103 ? 13.905 8.675 -13.629 1.00 95.25 103 THR A N 1
ATOM 785 C CA . THR A 1 103 ? 12.812 8.164 -12.790 1.00 95.25 103 THR A CA 1
ATOM 786 C C . THR A 1 103 ? 11.467 8.411 -13.469 1.00 95.25 103 THR A C 1
ATOM 788 O O . THR A 1 103 ? 11.245 9.461 -14.073 1.00 95.25 103 THR A O 1
ATOM 791 N N . TYR A 1 104 ? 10.558 7.445 -13.374 1.00 94.94 104 TYR A N 1
ATOM 792 C CA . TYR A 1 104 ? 9.194 7.514 -13.887 1.00 94.94 104 TYR A CA 1
ATOM 793 C C . TYR A 1 104 ? 8.231 6.887 -12.883 1.00 94.94 104 TYR A C 1
ATOM 795 O O . TYR A 1 104 ? 8.516 5.832 -12.332 1.00 94.94 104 TYR A O 1
ATOM 803 N N . THR A 1 105 ? 7.072 7.500 -12.654 1.00 94.50 105 THR A N 1
ATOM 804 C CA . THR A 1 105 ? 6.026 6.916 -11.807 1.00 94.50 105 THR A CA 1
ATOM 805 C C . THR A 1 105 ? 4.825 6.568 -12.666 1.00 94.50 105 THR A C 1
ATOM 807 O O . THR A 1 105 ? 4.282 7.445 -13.342 1.00 94.50 105 THR A O 1
ATOM 810 N N . THR A 1 106 ? 4.386 5.309 -12.634 1.00 95.06 106 THR A N 1
ATOM 811 C CA . THR A 1 106 ? 3.187 4.907 -13.371 1.00 95.06 106 THR A CA 1
ATOM 812 C C . THR A 1 106 ? 1.945 5.602 -12.823 1.00 95.06 106 THR A C 1
ATOM 814 O O . THR A 1 106 ? 1.854 5.893 -11.623 1.00 95.06 106 THR A O 1
ATOM 817 N N . PRO A 1 107 ? 0.957 5.879 -13.690 1.00 93.94 107 PRO A N 1
ATOM 818 C CA . PRO A 1 107 ? -0.249 6.575 -13.278 1.00 93.94 107 PRO A CA 1
ATOM 819 C C . PRO A 1 107 ? -1.064 5.770 -12.256 1.00 93.94 107 PRO A C 1
ATOM 821 O O . PRO A 1 107 ? -0.905 4.557 -12.087 1.00 93.94 107 PRO A O 1
ATOM 824 N N . ARG A 1 108 ? -1.983 6.474 -11.588 1.00 94.19 108 ARG A N 1
ATOM 825 C CA . ARG A 1 108 ? -3.062 5.853 -10.809 1.00 94.19 108 ARG A CA 1
ATOM 826 C C . ARG A 1 108 ? -3.956 5.045 -11.747 1.00 94.19 108 ARG A C 1
ATOM 828 O O . ARG A 1 108 ? -4.118 5.422 -12.904 1.00 94.19 108 ARG A O 1
ATOM 835 N N . TYR A 1 109 ? -4.591 4.006 -11.215 1.00 94.44 109 TYR A N 1
ATOM 836 C CA . TYR A 1 109 ? -5.608 3.260 -11.953 1.00 94.44 109 TYR A CA 1
ATOM 837 C C . TYR A 1 109 ? -6.730 4.188 -12.430 1.00 94.44 109 TYR A C 1
ATOM 839 O O . TYR A 1 109 ? -7.286 4.939 -11.622 1.00 94.44 109 TYR A O 1
ATOM 847 N N . GLU A 1 110 ? -7.068 4.152 -13.723 1.00 91.94 110 GLU A N 1
ATOM 848 C CA . GLU A 1 110 ? -8.012 5.106 -14.317 1.00 91.94 110 GLU A CA 1
ATOM 849 C C . GLU A 1 110 ? -9.408 5.065 -13.681 1.00 91.94 110 GLU A C 1
ATOM 851 O O . GLU A 1 110 ? -10.055 6.107 -13.563 1.00 91.94 110 GLU A O 1
ATOM 856 N N . ASN A 1 111 ? -9.843 3.897 -13.194 1.00 92.06 111 ASN A N 1
ATOM 857 C CA . ASN A 1 111 ? -11.139 3.727 -12.529 1.00 92.06 111 ASN A CA 1
ATOM 858 C C . ASN A 1 111 ? -11.050 3.847 -10.997 1.00 92.06 111 ASN A C 1
ATOM 860 O O . ASN A 1 111 ? -12.007 3.523 -10.285 1.00 92.06 111 ASN A O 1
ATOM 864 N N . ALA A 1 112 ? -9.917 4.312 -10.457 1.00 92.00 112 ALA A N 1
ATOM 865 C CA . ALA A 1 112 ? -9.813 4.627 -9.039 1.00 92.00 112 ALA A CA 1
ATOM 866 C C . ALA A 1 112 ? -10.770 5.769 -8.660 1.00 92.00 112 ALA A C 1
ATOM 868 O O . ALA A 1 112 ? -11.204 6.581 -9.479 1.00 92.00 112 ALA A O 1
ATOM 869 N N . TYR A 1 113 ? -11.082 5.872 -7.370 1.00 93.50 113 TYR A N 1
ATOM 870 C CA . TYR A 1 113 ? -11.871 6.992 -6.873 1.00 93.50 113 TYR A CA 1
ATOM 871 C C . TYR A 1 113 ? -11.173 8.335 -7.169 1.00 93.50 113 TYR A C 1
ATOM 873 O O . TYR A 1 113 ? -9.937 8.458 -7.136 1.00 93.50 113 TYR A O 1
ATOM 881 N N . LYS A 1 114 ? -11.985 9.366 -7.435 1.00 93.75 114 LYS A N 1
ATOM 882 C CA . LYS A 1 114 ? -11.506 10.747 -7.536 1.00 93.75 114 LYS A CA 1
ATOM 883 C C . LYS A 1 114 ? -10.915 11.153 -6.190 1.00 93.75 114 LYS A C 1
ATOM 885 O O . LYS A 1 114 ? -11.604 11.033 -5.178 1.00 93.75 114 LYS A O 1
ATOM 890 N N . VAL A 1 115 ? -9.675 11.642 -6.198 1.00 94.19 115 VAL A N 1
ATOM 891 C CA . VAL A 1 115 ? -9.005 12.130 -4.986 1.00 94.19 115 VAL A CA 1
ATOM 892 C C . VAL A 1 115 ? -9.851 13.247 -4.363 1.00 94.19 115 VAL A C 1
ATOM 894 O O . VAL A 1 115 ? -10.128 14.239 -5.045 1.00 94.19 115 VAL A O 1
ATOM 897 N N . PRO A 1 116 ? -10.307 13.081 -3.112 1.00 94.56 116 PRO A N 1
ATOM 898 C CA . PRO A 1 116 ? -11.014 14.122 -2.385 1.00 94.56 116 PRO A CA 1
ATOM 899 C C . PRO A 1 116 ? -10.114 15.337 -2.135 1.00 94.56 116 PRO A C 1
ATOM 901 O O . PRO A 1 116 ? -8.937 15.201 -1.820 1.00 94.56 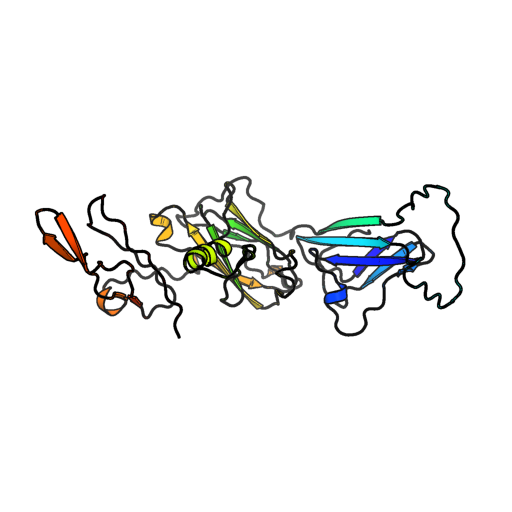116 PRO A O 1
ATOM 904 N N . GLU A 1 117 ? -10.672 16.543 -2.230 1.00 95.19 117 GLU A N 1
ATOM 905 C CA . GLU A 1 117 ? -9.957 17.776 -1.849 1.00 95.19 117 GLU A CA 1
ATOM 906 C C . GLU A 1 117 ? -9.948 18.000 -0.328 1.00 95.19 117 GLU A C 1
ATOM 908 O O . GLU A 1 117 ? -9.140 18.773 0.191 1.00 95.19 117 GLU A O 1
ATOM 913 N N . LYS A 1 118 ? -10.864 17.327 0.377 1.00 95.75 118 LYS A N 1
ATOM 914 C CA . LYS A 1 118 ? -11.092 17.385 1.822 1.00 95.75 118 LYS A CA 1
ATOM 915 C C . LYS A 1 118 ? -11.387 15.981 2.344 1.00 95.75 118 LYS A C 1
ATOM 917 O O . LYS A 1 118 ? -11.745 15.102 1.559 1.00 95.75 118 LYS A O 1
ATOM 922 N N . GLN A 1 119 ? -11.303 15.814 3.661 1.00 95.69 119 GLN A N 1
ATOM 923 C CA . GLN A 1 119 ? -11.710 14.586 4.337 1.00 95.69 119 GLN A CA 1
ATOM 924 C C . GLN A 1 119 ? -13.121 14.163 3.926 1.00 95.69 119 GLN A C 1
ATOM 926 O O . GLN A 1 119 ? -14.004 15.001 3.740 1.00 95.69 119 GLN A O 1
ATOM 931 N N . LEU A 1 120 ? -13.314 12.854 3.749 1.00 95.19 120 LEU A N 1
ATOM 932 C CA . LEU A 1 120 ? -14.616 12.308 3.387 1.00 95.19 120 LEU A CA 1
ATOM 933 C C . LEU A 1 120 ? -15.625 12.588 4.503 1.00 95.19 120 LEU A C 1
ATOM 935 O O . LEU A 1 120 ? -15.326 12.396 5.680 1.00 95.19 120 LEU A O 1
ATOM 939 N N . ASP A 1 121 ? -16.843 12.960 4.132 1.00 92.00 121 ASP A N 1
ATOM 940 C CA . ASP A 1 121 ? -17.944 13.027 5.086 1.00 92.00 121 ASP A CA 1
ATOM 941 C C . ASP A 1 121 ? -18.435 11.617 5.452 1.00 92.00 121 ASP A C 1
ATOM 943 O O . ASP A 1 121 ? -18.298 10.657 4.687 1.00 92.00 121 ASP A O 1
ATOM 947 N N . LYS A 1 122 ? -19.061 11.476 6.625 1.00 89.81 122 LYS A N 1
ATOM 948 C CA . LYS A 1 122 ? -19.832 10.265 6.938 1.00 89.81 122 LYS A CA 1
ATOM 949 C C . LYS A 1 122 ? -21.029 10.177 5.987 1.00 89.81 122 LYS A C 1
ATOM 951 O O . LYS A 1 122 ? -21.740 11.157 5.773 1.00 89.81 122 LYS A O 1
ATOM 956 N N . LYS A 1 123 ? -21.330 8.977 5.489 1.00 86.12 123 LYS A N 1
ATOM 957 C CA . LYS A 1 123 ? -22.526 8.716 4.678 1.00 86.12 123 LYS A CA 1
ATOM 958 C C . LYS A 1 123 ? -23.535 7.927 5.498 1.00 86.12 123 LYS A C 1
ATOM 960 O O . LYS A 1 123 ? -23.229 6.835 5.963 1.00 86.12 123 LYS A O 1
ATOM 965 N N . ASN A 1 124 ? -24.742 8.468 5.668 1.00 83.69 124 ASN A N 1
ATOM 966 C CA . ASN A 1 124 ? -25.810 7.857 6.473 1.00 83.69 124 ASN A CA 1
ATOM 967 C C . ASN A 1 124 ? -25.371 7.523 7.915 1.00 83.69 124 ASN A C 1
ATOM 969 O O . ASN A 1 124 ? -25.734 6.483 8.450 1.00 83.69 124 ASN A O 1
ATOM 973 N N . GLY A 1 125 ? -24.542 8.377 8.525 1.00 80.38 125 GLY A N 1
ATOM 974 C CA . GLY A 1 125 ? -23.995 8.142 9.867 1.00 80.38 125 GLY A CA 1
ATOM 975 C C . GLY A 1 125 ? -22.867 7.104 9.936 1.00 80.38 125 GLY A C 1
ATOM 976 O O . GLY A 1 125 ? -22.362 6.842 11.023 1.00 80.38 125 GLY A O 1
ATOM 977 N N . HIS A 1 126 ? -22.436 6.542 8.803 1.00 83.31 126 HIS A N 1
ATOM 978 C CA . HIS A 1 126 ? -21.338 5.582 8.727 1.00 83.31 126 HIS A CA 1
ATOM 979 C C . HIS A 1 126 ? -20.077 6.211 8.141 1.00 83.31 126 HIS A C 1
ATOM 981 O O . HIS A 1 126 ? -20.135 6.989 7.184 1.00 83.31 126 HIS A O 1
ATOM 987 N N . HIS A 1 127 ? -18.927 5.829 8.693 1.00 89.12 127 HIS A N 1
ATOM 988 C CA . HIS A 1 127 ? -17.643 6.187 8.115 1.00 89.12 127 HIS A CA 1
ATOM 989 C C . HIS A 1 127 ? -17.466 5.581 6.717 1.00 89.12 127 HIS A C 1
ATOM 991 O O . HIS A 1 127 ? -17.930 4.480 6.418 1.00 89.12 127 HIS A O 1
ATOM 997 N N . GLN A 1 128 ? -16.770 6.321 5.863 1.00 92.00 128 GLN A N 1
ATOM 998 C CA . GLN A 1 128 ? -16.353 5.916 4.530 1.00 92.00 128 GLN A CA 1
ATOM 999 C C . GLN A 1 128 ? -14.841 5.697 4.487 1.00 92.00 128 GLN A C 1
ATOM 1001 O O . GLN A 1 128 ? -14.095 6.445 5.115 1.00 92.00 128 GLN A O 1
ATOM 1006 N N . VAL A 1 129 ? -14.414 4.712 3.696 1.00 94.56 129 VAL A N 1
ATOM 1007 C CA . VAL A 1 129 ? -13.013 4.474 3.326 1.00 94.56 129 VAL A CA 1
ATOM 1008 C C . VAL A 1 129 ? -12.974 4.182 1.833 1.00 94.56 129 VAL A C 1
ATOM 1010 O O . VAL A 1 129 ? -13.714 3.316 1.359 1.00 94.56 129 VAL A O 1
ATOM 1013 N N . PHE A 1 130 ? -12.132 4.900 1.101 1.00 95.75 130 PHE A N 1
ATOM 1014 C CA . PHE A 1 130 ? -11.797 4.646 -0.294 1.00 95.75 130 PHE A CA 1
ATOM 1015 C C . PHE A 1 130 ? -10.315 4.305 -0.379 1.00 95.75 130 PHE A C 1
ATOM 1017 O O . PHE A 1 130 ? -9.486 5.027 0.165 1.00 95.75 130 PHE A O 1
ATOM 1024 N N . ILE A 1 131 ? -9.971 3.226 -1.065 1.00 95.44 131 ILE A N 1
ATOM 1025 C CA . ILE A 1 131 ? -8.589 2.803 -1.278 1.00 95.44 131 ILE A CA 1
ATOM 1026 C C . ILE A 1 131 ? -8.316 2.654 -2.765 1.00 95.44 131 ILE A C 1
ATOM 1028 O O . ILE A 1 131 ? -9.229 2.462 -3.570 1.00 95.44 131 ILE A O 1
ATOM 1032 N N . GLU A 1 132 ? -7.053 2.779 -3.142 1.00 95.19 132 GLU A N 1
ATOM 1033 C CA . GLU A 1 132 ? -6.641 2.352 -4.475 1.00 95.19 132 GLU A CA 1
ATOM 1034 C C . GLU A 1 132 ? -6.603 0.819 -4.540 1.00 95.19 132 GLU A C 1
ATOM 1036 O O . GLU A 1 132 ? -6.399 0.185 -3.500 1.00 95.19 132 GLU A O 1
ATOM 1041 N N . PRO A 1 133 ? -6.830 0.206 -5.718 1.00 94.81 133 PRO A N 1
ATOM 1042 C CA . PRO A 1 133 ? -6.681 -1.236 -5.870 1.00 94.81 133 PRO A CA 1
ATOM 1043 C C . PRO A 1 133 ? -5.308 -1.697 -5.385 1.00 94.81 133 PRO A C 1
ATOM 1045 O O . PRO A 1 133 ? -4.284 -1.129 -5.767 1.00 94.81 133 PRO A O 1
ATOM 1048 N N . ILE A 1 134 ? -5.295 -2.737 -4.559 1.00 95.06 134 ILE A N 1
ATOM 1049 C CA . ILE A 1 134 ? -4.061 -3.318 -4.039 1.00 95.06 134 ILE A CA 1
ATOM 1050 C C . ILE A 1 134 ? -3.696 -4.468 -4.962 1.00 95.06 134 ILE A C 1
ATOM 1052 O O . ILE A 1 134 ? -4.361 -5.501 -4.957 1.00 95.06 134 ILE A O 1
ATOM 1056 N N . THR A 1 135 ? -2.664 -4.264 -5.772 1.00 94.44 135 THR A N 1
ATOM 1057 C CA . THR A 1 135 ? -2.212 -5.250 -6.757 1.00 94.44 135 THR A CA 1
ATOM 1058 C C . THR A 1 135 ? -0.961 -5.976 -6.289 1.00 94.44 135 THR A C 1
ATOM 1060 O O . THR A 1 135 ? -0.183 -5.446 -5.490 1.00 94.44 135 THR A O 1
ATOM 1063 N N . GLU A 1 136 ? -0.777 -7.197 -6.782 1.00 92.69 136 GLU A N 1
ATOM 1064 C CA . GLU A 1 136 ? 0.464 -7.948 -6.606 1.00 92.69 136 GLU A CA 1
ATOM 1065 C C . GLU A 1 136 ? 1.680 -7.107 -7.024 1.00 92.69 136 GLU A C 1
ATOM 1067 O O . GLU A 1 136 ? 1.661 -6.404 -8.035 1.00 92.69 136 GLU A O 1
ATOM 1072 N N . GLY A 1 137 ? 2.726 -7.131 -6.197 1.00 86.62 137 GLY A N 1
ATOM 1073 C CA . GLY A 1 137 ? 3.947 -6.354 -6.426 1.00 86.62 137 GLY A CA 1
ATOM 1074 C C . GLY A 1 137 ? 3.839 -4.845 -6.163 1.00 86.62 137 GLY A C 1
ATOM 1075 O O . GLY A 1 137 ? 4.825 -4.134 -6.369 1.00 86.62 137 GLY A O 1
ATOM 1076 N N . SER A 1 138 ? 2.695 -4.327 -5.702 1.00 89.81 138 SER A N 1
ATOM 1077 C CA . SER A 1 138 ? 2.576 -2.918 -5.308 1.00 89.81 138 SER A CA 1
ATOM 1078 C C . SER A 1 138 ? 3.421 -2.606 -4.065 1.00 89.81 138 SER A C 1
ATOM 1080 O O . SER A 1 138 ? 3.311 -3.285 -3.045 1.00 89.81 138 SER A O 1
ATOM 1082 N N . GLY A 1 139 ? 4.244 -1.554 -4.123 1.00 90.19 139 GLY A N 1
ATOM 1083 C CA . GLY A 1 139 ? 5.032 -1.076 -2.984 1.00 90.19 139 GLY A CA 1
ATOM 1084 C C . GLY A 1 139 ? 4.309 -0.060 -2.100 1.00 90.19 139 GLY A C 1
ATOM 1085 O O . GLY A 1 139 ? 4.922 0.479 -1.181 1.00 90.19 139 GLY A O 1
ATOM 1086 N N . ILE A 1 140 ? 3.028 0.234 -2.348 1.00 92.44 140 ILE A N 1
ATOM 1087 C CA . ILE A 1 140 ? 2.272 1.205 -1.551 1.00 92.44 140 ILE A CA 1
ATOM 1088 C C . ILE A 1 140 ? 0.785 0.852 -1.463 1.00 92.44 140 ILE A C 1
ATOM 1090 O O . ILE A 1 140 ? 0.126 0.602 -2.468 1.00 92.44 140 ILE A O 1
ATOM 1094 N N . ILE A 1 141 ? 0.218 0.918 -0.259 1.00 94.75 141 ILE A N 1
ATOM 1095 C CA . ILE A 1 141 ? -1.237 0.905 -0.048 1.00 94.75 141 ILE A CA 1
ATOM 1096 C C . ILE A 1 141 ? -1.648 2.301 0.397 1.00 94.75 141 ILE A C 1
ATOM 1098 O O . ILE A 1 141 ? -1.101 2.822 1.362 1.00 94.75 141 ILE A O 1
ATOM 1102 N N . LYS A 1 142 ? -2.607 2.927 -0.287 1.00 95.56 142 LYS A N 1
ATOM 1103 C CA . LYS A 1 142 ? -3.042 4.294 0.031 1.00 95.56 142 LYS A CA 1
ATOM 1104 C C . LYS A 1 142 ? -4.532 4.507 -0.189 1.00 95.56 142 LYS A C 1
ATOM 1106 O O . LYS A 1 142 ? -5.161 3.839 -1.015 1.00 95.56 142 LYS A O 1
ATOM 1111 N N . GLY A 1 143 ? -5.095 5.457 0.546 1.00 96.81 143 GLY A N 1
ATOM 1112 C CA . GLY A 1 143 ? -6.531 5.692 0.570 1.00 96.81 143 GLY A CA 1
ATOM 1113 C C . GLY A 1 143 ? -6.927 7.025 1.189 1.00 96.81 143 GLY A C 1
ATOM 1114 O O . GLY A 1 143 ? -6.082 7.807 1.611 1.00 96.81 143 GLY A O 1
ATOM 1115 N N . HIS A 1 144 ? -8.236 7.264 1.223 1.00 97.38 144 HIS A N 1
ATOM 1116 C CA . HIS A 1 144 ? -8.874 8.360 1.940 1.00 97.38 144 HIS A CA 1
ATOM 1117 C C . HIS A 1 144 ? -10.001 7.821 2.821 1.00 97.38 144 HIS A C 1
ATOM 1119 O O . HIS A 1 144 ? -10.739 6.919 2.425 1.00 97.38 144 HIS A O 1
ATOM 1125 N N . THR A 1 145 ? -10.165 8.383 4.011 1.00 96.12 145 THR A N 1
ATOM 1126 C CA . THR A 1 145 ? -11.179 7.982 4.984 1.00 96.12 145 THR A CA 1
ATOM 1127 C C . THR A 1 145 ? -11.884 9.193 5.583 1.00 96.12 145 THR A C 1
ATOM 1129 O O . THR A 1 145 ? -11.373 10.308 5.578 1.00 96.12 145 THR A O 1
ATOM 1132 N N . SER A 1 146 ? -13.080 8.961 6.109 1.00 94.25 146 SER A N 1
ATOM 1133 C CA . SER A 1 146 ? -13.808 9.918 6.959 1.00 94.25 146 SER A CA 1
ATOM 1134 C C . SER A 1 146 ? -13.417 9.837 8.440 1.00 94.25 146 SER A C 1
ATOM 1136 O O . SER A 1 146 ? -13.941 10.588 9.258 1.00 94.25 146 SER A O 1
ATOM 1138 N N . VAL A 1 147 ? -12.586 8.861 8.818 1.00 91.38 147 VAL A N 1
ATOM 1139 C CA . VAL A 1 147 ? -12.127 8.697 10.202 1.00 91.38 147 VAL A CA 1
ATOM 1140 C C . VAL A 1 147 ? -11.018 9.704 10.483 1.00 91.38 147 VAL A C 1
ATOM 1142 O O . VAL A 1 147 ? -10.038 9.759 9.744 1.00 91.38 147 VAL A O 1
ATOM 1145 N N . LYS A 1 148 ? -11.163 10.475 11.562 1.00 92.12 148 LYS A N 1
ATOM 1146 C CA . LYS A 1 148 ? -10.086 11.286 12.142 1.00 92.12 148 LYS A CA 1
ATOM 1147 C C . LYS A 1 148 ? -9.346 10.450 13.174 1.00 92.12 148 LYS A C 1
ATOM 1149 O O . LYS A 1 148 ? -10.007 9.882 14.038 1.00 92.12 148 LYS A O 1
ATOM 1154 N N . GLY A 1 149 ? -8.026 10.353 13.066 1.00 89.62 149 GLY A N 1
ATOM 1155 C CA . GLY A 1 149 ? -7.196 9.577 13.982 1.00 89.62 149 GLY A CA 1
ATOM 1156 C C . GLY A 1 149 ? -6.140 8.769 13.253 1.00 89.62 149 GLY A C 1
ATOM 1157 O O . GLY A 1 149 ? -5.386 9.315 12.450 1.00 89.62 149 GLY A O 1
ATOM 1158 N N . LYS A 1 150 ? -6.056 7.470 13.545 1.00 89.88 150 LYS A N 1
ATOM 1159 C CA . LYS A 1 150 ? -4.979 6.607 13.042 1.00 89.88 150 LYS A CA 1
ATOM 1160 C C . LYS A 1 150 ? -5.511 5.360 12.345 1.00 89.88 150 LYS A C 1
ATOM 1162 O O . LYS A 1 150 ? -6.647 4.935 12.561 1.00 89.88 150 LYS A O 1
ATOM 1167 N N . VAL A 1 151 ? -4.673 4.754 11.513 1.00 90.81 151 VAL A N 1
ATOM 1168 C CA . VAL A 1 151 ? -4.957 3.521 10.781 1.00 90.81 151 VAL A CA 1
ATOM 1169 C C . VAL A 1 151 ? -3.799 2.540 10.916 1.00 90.81 151 VAL A C 1
ATOM 1171 O O . VAL A 1 151 ? -2.636 2.907 10.789 1.00 90.81 151 VAL A O 1
ATOM 1174 N N . ALA A 1 152 ? -4.127 1.279 11.159 1.00 88.62 152 ALA A N 1
ATOM 1175 C CA . ALA A 1 152 ? -3.190 0.172 11.203 1.00 88.62 152 ALA A CA 1
ATOM 1176 C C . ALA A 1 152 ? -3.427 -0.775 10.029 1.00 88.62 152 ALA A C 1
ATOM 1178 O O . ALA A 1 152 ? -4.572 -1.062 9.669 1.00 88.62 152 ALA A O 1
ATOM 1179 N N . LEU A 1 153 ? -2.340 -1.293 9.463 1.00 89.12 153 LEU A N 1
ATOM 1180 C CA . LEU A 1 153 ? -2.372 -2.292 8.403 1.00 89.12 153 LEU A CA 1
ATOM 1181 C C . LEU A 1 153 ? -2.015 -3.666 8.958 1.00 89.12 153 LEU A C 1
ATOM 1183 O O . LEU A 1 153 ? -1.012 -3.834 9.652 1.00 89.12 153 LEU A O 1
ATOM 1187 N N . SER A 1 154 ? -2.782 -4.670 8.549 1.00 85.31 154 SER A N 1
ATOM 1188 C CA . SER A 1 154 ? -2.389 -6.069 8.668 1.00 85.31 154 SER A CA 1
ATOM 1189 C C . SER A 1 154 ? -2.477 -6.797 7.331 1.00 85.31 154 SER A C 1
ATOM 1191 O O . SER A 1 154 ? -3.380 -6.544 6.530 1.00 85.31 154 SER A O 1
ATOM 1193 N N . ILE A 1 155 ? -1.531 -7.711 7.120 1.00 87.00 155 ILE A N 1
ATOM 1194 C CA . ILE A 1 155 ? -1.449 -8.602 5.960 1.00 87.00 155 ILE A CA 1
ATOM 1195 C C . ILE A 1 155 ? -1.498 -10.035 6.489 1.00 87.00 155 ILE A C 1
ATOM 1197 O O . ILE A 1 155 ? -0.724 -10.396 7.377 1.00 87.00 155 ILE A O 1
ATOM 1201 N N . ASN A 1 156 ? -2.427 -10.853 5.992 1.00 82.88 156 ASN A N 1
ATOM 1202 C CA . ASN A 1 156 ? -2.660 -12.225 6.459 1.00 82.88 156 ASN A CA 1
ATOM 1203 C C . ASN A 1 156 ? -2.798 -12.311 7.995 1.00 82.88 156 ASN A C 1
ATOM 1205 O O . ASN A 1 156 ? -2.229 -13.188 8.645 1.00 82.88 156 ASN A O 1
ATOM 1209 N N . ASN A 1 157 ? -3.557 -11.368 8.572 1.00 77.44 157 ASN A N 1
ATOM 1210 C CA . ASN A 1 157 ? -3.794 -11.200 10.014 1.00 77.44 157 ASN A CA 1
ATOM 1211 C C . ASN A 1 157 ? -2.549 -10.877 10.865 1.00 77.44 157 ASN A C 1
ATOM 1213 O O . ASN A 1 157 ? -2.601 -11.007 12.086 1.00 77.44 157 ASN A O 1
ATOM 1217 N N . LYS A 1 158 ? -1.441 -10.439 10.256 1.00 77.81 158 LYS A N 1
ATOM 1218 C CA . LYS A 1 158 ? -0.260 -9.937 10.972 1.00 77.81 158 LYS A CA 1
ATOM 1219 C C . LYS A 1 158 ? -0.137 -8.434 10.773 1.00 77.81 158 LYS A C 1
ATOM 1221 O O . LYS A 1 158 ? -0.090 -7.977 9.632 1.00 77.81 158 LYS A O 1
ATOM 1226 N N . PHE A 1 159 ? -0.110 -7.674 11.865 1.00 81.50 159 PHE A N 1
ATOM 1227 C CA . PHE A 1 159 ? 0.121 -6.232 11.805 1.00 81.50 159 PHE A CA 1
ATOM 1228 C C . PHE A 1 159 ? 1.526 -5.929 11.291 1.00 81.50 159 PHE A C 1
ATOM 1230 O O . PHE A 1 159 ? 2.485 -6.621 11.633 1.00 81.50 159 PHE A O 1
ATOM 1237 N N . ILE A 1 160 ? 1.629 -4.894 10.462 1.00 81.56 160 ILE A N 1
ATOM 1238 C CA . ILE A 1 160 ? 2.901 -4.410 9.935 1.00 81.56 160 ILE A CA 1
ATOM 1239 C C . ILE A 1 160 ? 3.338 -3.212 10.775 1.00 81.56 160 ILE A C 1
ATOM 1241 O O . ILE A 1 160 ? 2.575 -2.263 10.943 1.00 81.56 160 ILE A O 1
ATOM 1245 N N . ASN A 1 161 ? 4.558 -3.270 11.305 1.00 82.94 161 ASN A N 1
ATOM 1246 C CA . ASN A 1 161 ? 5.158 -2.180 12.065 1.00 82.94 161 ASN A CA 1
ATOM 1247 C C . ASN A 1 161 ? 6.003 -1.294 11.125 1.00 82.94 161 ASN A C 1
ATOM 1249 O O . ASN A 1 161 ? 6.878 -1.789 10.414 1.00 82.94 161 ASN A O 1
ATOM 1253 N N . PHE A 1 162 ? 5.709 0.006 11.115 1.00 80.38 162 PHE A N 1
ATOM 1254 C CA . PHE A 1 162 ? 6.350 1.049 10.313 1.00 80.38 162 PHE A CA 1
ATOM 1255 C C . PHE A 1 162 ? 7.270 1.978 11.119 1.00 80.38 162 PHE A C 1
ATOM 1257 O O . PHE A 1 162 ? 7.819 2.921 10.542 1.00 80.38 162 PHE A O 1
ATOM 1264 N N . GLU A 1 163 ? 7.498 1.728 12.405 1.00 73.69 163 GLU A N 1
ATOM 1265 C CA . GLU A 1 163 ? 8.524 2.429 13.179 1.00 73.69 163 GLU A CA 1
ATOM 1266 C C . GLU A 1 163 ? 9.924 1.987 12.734 1.00 73.69 163 GLU A C 1
ATOM 1268 O O . GLU A 1 163 ? 10.160 0.846 12.322 1.00 73.69 163 GLU A O 1
ATOM 1273 N N . GLU A 1 164 ? 10.876 2.913 12.757 1.00 62.28 164 GLU A N 1
ATOM 1274 C CA . GLU A 1 164 ? 12.285 2.563 12.617 1.00 62.28 164 GLU A CA 1
ATOM 1275 C C . GLU A 1 164 ? 12.747 1.984 13.951 1.00 62.28 164 GLU A C 1
ATOM 1277 O O . GLU A 1 164 ? 12.759 2.691 14.953 1.00 62.28 164 GLU A O 1
ATOM 1282 N N . SER A 1 165 ? 13.101 0.695 13.989 1.00 51.12 165 SER A N 1
ATOM 1283 C CA . SER A 1 165 ? 13.593 0.056 15.212 1.00 51.12 165 SER A CA 1
ATOM 1284 C C . SER A 1 165 ? 14.687 0.918 15.843 1.00 51.12 165 SER A C 1
ATOM 1286 O O . SER A 1 165 ? 15.750 1.108 15.238 1.00 51.12 165 SER A O 1
ATOM 1288 N N . VAL A 1 166 ? 14.435 1.437 17.044 1.00 43.84 166 VAL A N 1
ATOM 1289 C CA . VAL A 1 166 ? 15.423 2.209 17.794 1.00 43.84 166 VAL A CA 1
ATOM 1290 C C . VAL A 1 166 ? 16.657 1.322 17.974 1.00 43.84 166 VAL A C 1
ATOM 1292 O O . VAL A 1 166 ? 16.570 0.193 18.461 1.00 43.84 166 VAL A O 1
ATOM 1295 N N . LYS A 1 167 ? 17.822 1.793 17.521 1.00 41.44 167 LYS A N 1
ATOM 1296 C CA . LYS A 1 167 ? 19.100 1.095 17.709 1.00 41.44 167 LYS A CA 1
ATOM 1297 C C . LYS A 1 167 ? 19.442 1.060 19.205 1.00 41.44 167 LYS A C 1
ATOM 1299 O O . LYS A 1 167 ? 20.095 1.970 19.701 1.00 41.44 167 LYS A O 1
ATOM 1304 N N . GLY A 1 168 ? 19.037 0.013 19.918 1.00 38.41 168 GLY A N 1
ATOM 1305 C CA . GLY A 1 168 ? 19.467 -0.231 21.298 1.00 38.41 168 GLY A CA 1
ATOM 1306 C C . GLY A 1 168 ? 18.484 -1.105 22.067 1.00 38.41 168 GLY A C 1
ATOM 1307 O O . GLY A 1 168 ? 17.284 -0.906 21.969 1.00 38.41 168 GLY A O 1
ATOM 1308 N N . GLY A 1 169 ? 19.004 -2.103 22.786 1.00 41.62 169 GLY A N 1
ATOM 1309 C CA . GLY A 1 169 ? 18.242 -3.154 23.467 1.00 41.62 169 GLY A CA 1
ATOM 1310 C C . GLY A 1 169 ? 16.995 -2.677 24.223 1.00 41.62 169 GLY A C 1
ATOM 1311 O O . GLY A 1 169 ? 17.051 -1.751 25.022 1.00 41.62 169 GLY A O 1
ATOM 1312 N N . VAL A 1 170 ? 15.900 -3.390 23.966 1.00 40.50 170 VAL A N 1
ATOM 1313 C CA . VAL A 1 170 ? 14.530 -3.135 24.424 1.00 40.50 170 VAL A CA 1
ATOM 1314 C C . VAL A 1 170 ? 14.434 -3.122 25.957 1.00 40.50 170 VAL A C 1
ATOM 1316 O O . VAL A 1 170 ? 14.610 -4.151 26.615 1.00 40.50 170 VAL A O 1
ATOM 1319 N N . SER A 1 171 ? 14.115 -1.963 26.528 1.00 48.28 171 SER A N 1
ATOM 1320 C CA . SER A 1 171 ? 13.619 -1.802 27.896 1.00 48.28 171 SER A CA 1
ATOM 1321 C C . SER A 1 171 ? 12.098 -2.031 27.954 1.00 48.28 171 SER A C 1
ATOM 1323 O O . SER A 1 171 ? 11.409 -2.061 26.936 1.00 48.28 171 SER A O 1
ATOM 1325 N N . LYS A 1 172 ? 11.527 -2.225 29.152 1.00 44.34 172 LYS A N 1
ATOM 1326 C CA . LYS A 1 172 ? 10.071 -2.426 29.306 1.00 44.34 172 LYS A CA 1
ATOM 1327 C C . LYS A 1 172 ? 9.252 -1.171 28.979 1.00 44.34 172 LYS A C 1
ATOM 1329 O O . LYS A 1 172 ? 8.072 -1.319 28.666 1.00 44.34 172 LYS A O 1
ATOM 1334 N N . GLU A 1 173 ? 9.847 0.022 29.023 1.00 45.25 173 GLU A N 1
ATOM 1335 C CA . GLU A 1 173 ? 9.216 1.248 28.523 1.00 45.25 173 GLU A CA 1
ATOM 1336 C C . GLU A 1 173 ? 9.094 1.259 26.982 1.00 45.25 173 GLU A C 1
ATOM 1338 O O . GLU A 1 173 ? 8.099 1.764 26.459 1.00 45.25 173 GLU A O 1
ATOM 1343 N N . ASP A 1 174 ? 9.998 0.589 26.255 1.00 41.06 174 ASP A N 1
ATOM 1344 C CA . ASP A 1 174 ? 9.979 0.494 24.781 1.00 41.06 174 ASP A CA 1
ATOM 1345 C C . ASP A 1 174 ? 8.864 -0.424 24.243 1.00 41.06 174 ASP A C 1
ATOM 1347 O O . ASP A 1 174 ? 8.495 -0.369 23.071 1.00 41.06 174 ASP A O 1
ATOM 1351 N N . ALA A 1 175 ? 8.254 -1.254 25.095 1.00 38.47 175 ALA A N 1
ATOM 1352 C CA . ALA A 1 175 ? 7.104 -2.066 24.699 1.00 38.47 175 ALA A CA 1
ATOM 1353 C C . ALA A 1 175 ? 5.850 -1.210 24.418 1.00 38.47 175 ALA A C 1
ATOM 1355 O O . ALA A 1 175 ? 5.029 -1.605 23.589 1.00 38.47 175 ALA A O 1
ATOM 1356 N N . LYS A 1 176 ? 5.716 -0.031 25.056 1.00 38.50 176 LYS A N 1
ATOM 1357 C CA . LYS A 1 176 ? 4.657 0.952 24.744 1.00 38.50 176 LYS A CA 1
ATOM 1358 C C . LYS A 1 176 ? 4.897 1.568 23.353 1.00 38.50 176 LYS A C 1
ATOM 1360 O O . LYS A 1 176 ? 3.960 1.622 22.558 1.00 38.50 176 LYS A O 1
ATOM 1365 N N . ALA A 1 177 ? 6.157 1.878 23.029 1.00 37.41 177 ALA A N 1
ATOM 1366 C CA . ALA A 1 177 ? 6.585 2.334 21.701 1.00 37.41 177 ALA A CA 1
ATOM 1367 C C . ALA A 1 177 ? 6.375 1.269 20.605 1.00 37.41 177 ALA A C 1
ATOM 1369 O O . ALA A 1 177 ? 5.958 1.605 19.505 1.00 37.41 177 ALA A O 1
ATOM 1370 N N . SER A 1 178 ? 6.492 -0.031 20.922 1.00 43.47 178 SER A N 1
ATOM 1371 C CA . SER A 1 178 ? 6.305 -1.117 19.935 1.00 43.47 178 SER A CA 1
ATOM 1372 C C . SER A 1 178 ? 4.934 -1.148 19.232 1.00 43.47 178 SER A C 1
ATOM 1374 O O . SER A 1 178 ? 4.795 -1.780 18.182 1.00 43.47 178 SER A O 1
ATOM 1376 N N . SER A 1 179 ? 3.927 -0.463 19.791 1.00 51.72 179 SER A N 1
ATOM 1377 C CA . SER A 1 179 ? 2.596 -0.313 19.195 1.00 51.72 179 SER A CA 1
ATOM 1378 C C . SER A 1 179 ? 2.409 0.972 18.379 1.00 51.72 179 SER A C 1
ATOM 1380 O O . SER A 1 179 ? 1.515 1.011 17.533 1.00 51.72 179 SER A O 1
ATOM 1382 N N . ASP A 1 180 ? 3.251 1.995 18.561 1.00 56.59 180 ASP A N 1
ATOM 1383 C CA . ASP A 1 180 ? 3.122 3.279 17.858 1.00 56.59 180 ASP A CA 1
ATOM 1384 C C . ASP A 1 180 ? 3.446 3.140 16.368 1.00 56.59 180 ASP A C 1
ATOM 1386 O O . ASP A 1 180 ? 2.737 3.691 15.528 1.00 56.59 180 ASP A O 1
ATOM 1390 N N . GLY A 1 181 ? 4.428 2.306 16.019 1.00 61.31 181 GLY A N 1
ATOM 1391 C CA . GLY A 1 181 ? 4.758 1.996 14.628 1.00 61.31 181 GLY A CA 1
ATOM 1392 C C . GLY A 1 181 ? 3.681 1.261 13.836 1.00 61.31 181 GLY A C 1
ATOM 1393 O O . GLY A 1 181 ? 3.728 1.235 12.610 1.00 61.31 181 GLY A O 1
ATOM 1394 N N . ILE A 1 182 ? 2.706 0.647 14.507 1.00 77.50 182 ILE A N 1
ATOM 1395 C CA . ILE A 1 182 ? 1.586 -0.037 13.846 1.00 77.50 182 ILE A CA 1
ATOM 1396 C C . ILE A 1 182 ? 0.523 0.979 13.399 1.00 77.50 182 ILE A C 1
ATOM 1398 O O . ILE A 1 182 ? -0.178 0.747 12.413 1.00 77.50 182 ILE A O 1
ATOM 1402 N N . TRP A 1 183 ? 0.403 2.105 14.107 1.00 82.88 183 TRP A N 1
ATOM 1403 C CA . TRP A 1 183 ? -0.636 3.106 13.894 1.00 82.88 183 TRP A CA 1
ATOM 1404 C C . TRP A 1 183 ? -0.112 4.307 13.113 1.00 82.88 183 TRP A C 1
ATOM 1406 O O . TRP A 1 183 ? 0.510 5.214 13.662 1.00 82.88 183 TRP A O 1
ATOM 1416 N N . MET A 1 184 ? -0.466 4.371 11.835 1.00 86.94 184 MET A N 1
ATOM 1417 C CA . MET A 1 184 ? -0.130 5.496 10.972 1.00 86.94 184 MET A CA 1
ATOM 1418 C C . MET A 1 184 ? -1.183 6.605 11.096 1.00 86.94 184 MET A C 1
ATOM 1420 O O . MET A 1 184 ? -2.381 6.305 11.106 1.00 86.94 184 MET A O 1
ATOM 1424 N N . PRO A 1 185 ? -0.787 7.885 11.197 1.00 89.50 185 PRO A N 1
ATOM 1425 C CA . PRO A 1 185 ? -1.739 8.985 11.264 1.00 89.50 185 PRO A CA 1
ATOM 1426 C C . PRO A 1 185 ? -2.518 9.125 9.952 1.00 89.50 185 PRO A C 1
ATOM 1428 O O . PRO A 1 185 ? -1.971 8.955 8.862 1.00 89.50 185 PRO A O 1
ATOM 1431 N N . VAL A 1 186 ? -3.798 9.466 10.071 1.00 93.56 186 VAL A N 1
ATOM 1432 C CA . VAL A 1 186 ? -4.619 9.958 8.965 1.00 93.56 186 VAL A CA 1
ATOM 1433 C C . VAL A 1 186 ? -4.490 11.479 8.934 1.00 93.56 186 VAL A C 1
ATOM 1435 O O . VAL A 1 186 ? -4.639 12.128 9.968 1.00 93.56 186 VAL A O 1
ATOM 1438 N N . ASP A 1 187 ? -4.212 12.056 7.767 1.00 94.19 187 ASP A N 1
ATOM 1439 C CA . ASP A 1 187 ? -4.034 13.506 7.653 1.00 94.19 187 ASP A CA 1
ATOM 1440 C C . ASP A 1 187 ? -5.363 14.292 7.708 1.00 94.19 187 ASP A C 1
ATOM 1442 O O . ASP A 1 187 ? -6.464 13.734 7.728 1.00 94.19 187 ASP A O 1
ATOM 1446 N N . GLU A 1 188 ? -5.273 15.625 7.687 1.00 93.06 188 GLU A N 1
ATOM 1447 C CA . GLU A 1 188 ? -6.436 16.526 7.728 1.00 93.06 188 GLU A CA 1
ATOM 1448 C C . GLU A 1 188 ? -7.398 16.367 6.536 1.00 93.06 188 GLU A C 1
ATOM 1450 O O . GLU A 1 188 ? -8.572 16.736 6.617 1.00 93.06 188 GLU A O 1
ATOM 1455 N N . LYS A 1 189 ? -6.921 15.822 5.411 1.00 95.19 189 LYS A N 1
ATOM 1456 C CA . LYS A 1 189 ? -7.727 15.501 4.226 1.00 95.19 189 LYS A CA 1
ATOM 1457 C C . LYS A 1 189 ? -8.240 14.064 4.254 1.00 95.19 189 LYS A C 1
ATOM 1459 O O . LYS A 1 189 ? -8.856 13.619 3.285 1.00 95.19 189 LYS A O 1
ATOM 1464 N N . GLY A 1 190 ? -8.031 13.339 5.349 1.00 95.19 190 GLY A N 1
ATOM 1465 C CA . GLY A 1 190 ? -8.413 11.943 5.476 1.00 95.19 190 GLY A CA 1
ATOM 1466 C C . GLY A 1 190 ? -7.488 10.980 4.738 1.00 95.19 190 GLY A C 1
ATOM 1467 O O . GLY A 1 190 ? -7.847 9.811 4.617 1.00 95.19 190 GLY A O 1
ATOM 1468 N N . TYR A 1 191 ? -6.360 11.434 4.195 1.00 97.19 191 TYR A N 1
ATOM 1469 C CA . TYR A 1 191 ? -5.424 10.601 3.451 1.00 97.19 191 TYR A CA 1
ATOM 1470 C C . TYR A 1 191 ? -4.559 9.764 4.393 1.00 97.19 191 TYR A C 1
ATOM 1472 O O . TYR A 1 191 ? -4.165 10.198 5.475 1.00 97.19 191 TYR A O 1
ATOM 1480 N N . PHE A 1 192 ? -4.254 8.549 3.952 1.00 95.69 192 PHE A N 1
ATOM 1481 C CA . PHE A 1 192 ? -3.308 7.656 4.604 1.00 95.69 192 PHE A CA 1
ATOM 1482 C C . PHE A 1 192 ? -2.544 6.850 3.556 1.00 95.69 192 PHE A C 1
ATOM 1484 O O . PHE A 1 192 ? -3.069 6.542 2.478 1.00 95.69 192 PHE A O 1
ATOM 1491 N N . ASN A 1 193 ? -1.317 6.456 3.891 1.00 94.88 193 ASN A N 1
ATOM 1492 C CA . ASN A 1 193 ? -0.559 5.491 3.114 1.00 94.88 193 ASN A CA 1
ATOM 1493 C C . ASN A 1 193 ? 0.291 4.568 3.993 1.00 94.88 193 ASN A C 1
ATOM 1495 O O . ASN A 1 193 ? 0.602 4.856 5.144 1.00 94.88 193 ASN A O 1
ATOM 1499 N N . PHE A 1 194 ? 0.654 3.445 3.396 1.00 93.50 194 PHE A N 1
ATOM 1500 C CA . PHE A 1 194 ? 1.579 2.452 3.901 1.00 93.50 194 PHE A CA 1
ATOM 1501 C C . PHE A 1 194 ? 2.601 2.214 2.797 1.00 93.50 194 PHE A C 1
ATOM 1503 O O . PHE A 1 194 ? 2.263 1.650 1.756 1.00 93.50 194 PHE A O 1
ATOM 1510 N N . ASP A 1 195 ? 3.812 2.727 2.996 1.00 91.69 195 ASP A N 1
ATOM 1511 C CA . ASP A 1 195 ? 4.890 2.715 2.010 1.00 91.69 195 ASP A CA 1
ATOM 1512 C C . ASP A 1 195 ? 5.898 1.596 2.334 1.00 91.69 195 ASP A C 1
ATOM 1514 O O . ASP A 1 195 ? 6.544 1.601 3.387 1.00 91.69 195 ASP A O 1
ATOM 1518 N N . PHE A 1 196 ? 6.013 0.627 1.424 1.00 89.25 196 PHE A N 1
ATOM 1519 C CA . PHE A 1 196 ? 6.896 -0.538 1.528 1.00 89.25 196 PHE A CA 1
ATOM 1520 C C . PHE A 1 196 ? 8.175 -0.407 0.694 1.00 89.25 196 PHE A C 1
ATOM 1522 O O . PHE A 1 196 ? 8.899 -1.387 0.527 1.00 89.25 196 PHE A O 1
ATOM 1529 N N . LYS A 1 197 ? 8.472 0.781 0.158 1.00 87.19 197 LYS A N 1
ATOM 1530 C CA . LYS A 1 197 ? 9.618 1.039 -0.733 1.00 87.19 197 LYS A CA 1
ATOM 1531 C C . LYS A 1 197 ? 10.956 1.128 0.009 1.00 87.19 197 LYS A C 1
ATOM 1533 O O . LYS A 1 197 ? 11.992 1.415 -0.575 1.00 87.19 197 LYS A O 1
ATOM 1538 N N . THR A 1 198 ? 10.948 0.975 1.330 1.00 83.81 198 THR A N 1
ATOM 1539 C CA . THR A 1 198 ? 12.156 1.052 2.162 1.00 83.81 198 THR A CA 1
ATOM 1540 C C . THR A 1 198 ? 12.760 -0.335 2.362 1.00 83.81 198 THR A C 1
ATOM 1542 O O . THR A 1 198 ? 12.020 -1.305 2.517 1.00 83.81 198 THR A O 1
ATOM 1545 N N . LYS A 1 199 ? 14.098 -0.419 2.455 1.00 81.19 199 LYS A N 1
ATOM 1546 C CA . LYS A 1 199 ? 14.845 -1.692 2.550 1.00 81.19 199 LYS A CA 1
ATOM 1547 C C . LYS A 1 199 ? 14.359 -2.645 3.649 1.00 81.19 199 LYS A C 1
ATOM 1549 O O . LYS A 1 199 ? 14.428 -3.863 3.529 1.00 81.19 199 LYS A O 1
ATOM 1554 N N . ARG A 1 200 ? 13.817 -2.109 4.747 1.00 81.81 200 ARG A N 1
ATOM 1555 C CA . ARG A 1 200 ? 13.261 -2.924 5.846 1.00 81.81 200 ARG A CA 1
ATOM 1556 C C . ARG A 1 200 ? 12.095 -3.822 5.408 1.00 81.81 200 ARG A C 1
ATOM 1558 O O . ARG A 1 200 ? 11.805 -4.810 6.074 1.00 81.81 200 ARG A O 1
ATOM 1565 N N . PHE A 1 201 ? 11.429 -3.473 4.310 1.00 86.56 201 PHE A N 1
ATOM 1566 C CA . PHE A 1 201 ? 10.303 -4.203 3.744 1.00 86.56 201 PHE A CA 1
ATOM 1567 C C . PHE A 1 201 ? 10.677 -4.966 2.470 1.00 86.56 201 PHE A C 1
ATOM 1569 O O . PHE A 1 201 ? 9.781 -5.377 1.736 1.00 86.56 201 PHE A O 1
ATOM 1576 N N . ASP A 1 202 ? 11.963 -5.192 2.187 1.00 82.75 202 ASP A N 1
ATOM 1577 C CA . ASP A 1 202 ? 12.386 -5.956 1.002 1.00 82.75 202 ASP A CA 1
ATOM 1578 C C . ASP A 1 202 ? 11.814 -7.378 1.012 1.00 82.75 202 ASP A C 1
ATOM 1580 O O . ASP A 1 202 ? 11.333 -7.855 -0.010 1.00 82.75 202 ASP A O 1
ATOM 1584 N N . ASN A 1 203 ? 11.712 -7.986 2.198 1.00 82.69 203 ASN A N 1
ATOM 1585 C CA . ASN A 1 203 ? 11.095 -9.301 2.398 1.00 82.69 203 ASN A CA 1
ATOM 1586 C C . ASN A 1 203 ? 9.554 -9.282 2.395 1.00 82.69 203 ASN A C 1
ATOM 1588 O O . ASN A 1 203 ? 8.926 -10.336 2.504 1.00 82.69 203 ASN A O 1
ATOM 1592 N N . LEU A 1 204 ? 8.930 -8.099 2.350 1.00 85.19 204 LEU A N 1
ATOM 1593 C CA . LEU A 1 204 ? 7.480 -7.957 2.285 1.00 85.19 204 LEU A CA 1
ATOM 1594 C C . LEU A 1 204 ? 7.058 -7.891 0.820 1.00 85.19 204 LEU A C 1
ATOM 1596 O O . LEU A 1 204 ? 7.340 -6.925 0.107 1.00 85.19 204 LEU A O 1
ATOM 1600 N N . GLU A 1 205 ? 6.342 -8.926 0.402 1.00 83.38 205 GLU A N 1
ATOM 1601 C CA . GLU A 1 205 ? 5.796 -9.071 -0.939 1.00 83.38 205 GLU A CA 1
ATOM 1602 C C . GLU A 1 205 ? 4.280 -9.265 -0.848 1.00 83.38 205 GLU A C 1
ATOM 1604 O O . GLU A 1 205 ? 3.796 -10.158 -0.149 1.00 83.38 205 GLU A O 1
ATOM 1609 N N . LEU A 1 206 ? 3.528 -8.417 -1.552 1.00 90.69 206 LEU A N 1
ATOM 1610 C CA . LEU A 1 206 ? 2.085 -8.570 -1.700 1.00 90.69 206 LEU A CA 1
ATOM 1611 C C . LEU A 1 206 ? 1.809 -9.581 -2.806 1.00 90.69 206 LEU A C 1
ATOM 1613 O O . LEU A 1 206 ? 2.073 -9.280 -3.968 1.00 90.69 206 LEU A O 1
ATOM 1617 N N . LYS A 1 207 ? 1.252 -10.738 -2.443 1.00 92.19 207 LYS A N 1
ATOM 1618 C CA . LYS A 1 207 ? 0.846 -11.788 -3.390 1.00 92.19 207 LYS A CA 1
ATOM 1619 C C . LYS A 1 207 ? -0.653 -11.789 -3.593 1.00 92.19 207 LYS A C 1
ATOM 1621 O O . LYS A 1 207 ? -1.395 -11.503 -2.647 1.00 92.19 207 LYS A O 1
ATOM 1626 N N . GLU A 1 208 ? -1.099 -12.171 -4.785 1.00 94.00 208 GLU A N 1
ATOM 1627 C CA . GLU A 1 208 ? -2.525 -12.345 -5.062 1.00 94.00 208 GLU A CA 1
ATOM 1628 C C . GLU A 1 208 ? -3.213 -13.194 -3.972 1.00 94.00 208 GLU A C 1
ATOM 1630 O O . GLU A 1 208 ? -2.691 -14.201 -3.486 1.00 94.00 208 GLU A O 1
ATOM 1635 N N . GLY A 1 209 ? -4.390 -12.747 -3.533 1.00 93.00 209 GLY A N 1
ATOM 1636 C CA . GLY A 1 209 ? -5.199 -13.427 -2.526 1.00 93.00 209 GLY A CA 1
ATOM 1637 C C . GLY A 1 209 ? -4.800 -13.161 -1.072 1.00 93.00 209 GLY A C 1
ATOM 1638 O O . GLY A 1 209 ? -5.575 -13.539 -0.186 1.00 93.00 209 GLY A O 1
ATOM 1639 N N . ASN A 1 210 ? -3.665 -12.490 -0.813 1.00 94.38 210 ASN A N 1
ATOM 1640 C CA . ASN A 1 210 ? -3.301 -12.028 0.531 1.00 94.38 210 ASN A CA 1
ATOM 1641 C C . ASN A 1 210 ? -4.443 -11.210 1.144 1.00 94.38 210 ASN A C 1
ATOM 1643 O O . ASN A 1 210 ? -4.993 -10.312 0.503 1.00 94.38 210 ASN A O 1
ATOM 1647 N N . ASP A 1 211 ? -4.785 -11.526 2.393 1.00 89.75 211 ASP A N 1
ATOM 1648 C CA . ASP A 1 211 ? -5.808 -10.812 3.147 1.00 89.75 211 ASP A CA 1
ATOM 1649 C C . ASP A 1 211 ? -5.242 -9.491 3.653 1.00 89.75 211 ASP A C 1
ATOM 1651 O O . ASP A 1 211 ? -4.271 -9.474 4.408 1.00 89.75 211 ASP A O 1
ATOM 1655 N N . ILE A 1 212 ? -5.880 -8.390 3.275 1.00 92.69 212 ILE A N 1
ATOM 1656 C CA . ILE A 1 212 ? -5.539 -7.054 3.746 1.00 92.69 212 ILE A CA 1
ATOM 1657 C C . ILE A 1 212 ? -6.630 -6.591 4.699 1.00 92.69 212 ILE A C 1
ATOM 1659 O O . ILE A 1 212 ? -7.820 -6.661 4.386 1.00 92.69 212 ILE A O 1
ATOM 1663 N N . SER A 1 213 ? -6.230 -6.081 5.858 1.00 89.88 213 SER A N 1
ATOM 1664 C CA . SER A 1 213 ? -7.154 -5.465 6.802 1.00 89.88 213 SER A CA 1
ATOM 1665 C C . SER A 1 213 ? -6.597 -4.141 7.307 1.00 89.88 213 SER A C 1
ATOM 1667 O O . SER A 1 213 ? -5.505 -4.094 7.874 1.00 89.88 213 SER A O 1
ATOM 1669 N N . LEU A 1 214 ? -7.378 -3.081 7.101 1.00 91.00 214 LEU A N 1
ATOM 1670 C CA . LEU A 1 214 ? -7.151 -1.741 7.623 1.00 91.00 214 LEU A CA 1
ATOM 1671 C C . LEU A 1 214 ? -8.048 -1.532 8.837 1.00 91.00 214 LEU A C 1
ATOM 1673 O O . LEU A 1 214 ? -9.275 -1.540 8.713 1.00 91.00 214 LEU A O 1
ATOM 1677 N N . THR A 1 215 ? -7.438 -1.340 9.996 1.00 88.56 215 THR A N 1
ATOM 1678 C CA . THR A 1 215 ? -8.142 -1.060 11.248 1.00 88.56 215 THR A CA 1
ATOM 1679 C C . THR A 1 215 ? -7.986 0.415 11.563 1.00 88.56 215 THR A C 1
ATOM 1681 O O . THR A 1 215 ? -6.864 0.903 11.641 1.00 88.56 215 THR A O 1
ATOM 1684 N N . PHE A 1 216 ? -9.088 1.131 11.755 1.00 88.00 216 PHE A N 1
ATOM 1685 C CA . PHE A 1 216 ? -9.068 2.554 12.078 1.00 88.00 216 PHE A CA 1
ATOM 1686 C C . PHE A 1 216 ? -9.383 2.776 13.558 1.00 88.00 216 PHE A C 1
ATOM 1688 O O . PHE A 1 216 ? -10.329 2.187 14.088 1.00 88.00 216 PHE A O 1
ATOM 1695 N N . ALA A 1 217 ? -8.606 3.655 14.187 1.00 85.69 217 ALA A N 1
ATOM 1696 C CA . ALA A 1 217 ? -8.791 4.147 15.546 1.00 85.69 217 ALA A CA 1
ATOM 1697 C C . ALA A 1 217 ? -9.189 5.633 15.486 1.00 85.69 217 ALA A C 1
ATOM 1699 O O . ALA A 1 217 ? -8.330 6.479 15.208 1.00 85.69 217 ALA A O 1
ATOM 1700 N N . PRO A 1 218 ? -10.482 5.949 15.682 1.00 86.38 218 PRO A N 1
ATOM 1701 C CA . PRO A 1 218 ? -10.967 7.320 15.766 1.00 86.38 218 PRO A CA 1
ATOM 1702 C C . PRO A 1 218 ? -10.409 8.069 16.984 1.00 86.38 218 PRO A C 1
ATOM 1704 O O . PRO A 1 218 ? -10.159 7.460 18.019 1.00 86.38 218 PRO A O 1
ATOM 1707 N N . GLU A 1 219 ? -10.264 9.389 16.870 1.00 83.19 219 GLU A N 1
ATOM 1708 C CA . GLU A 1 219 ? -9.956 10.287 18.001 1.00 83.19 219 GLU A CA 1
ATOM 1709 C C . GLU A 1 219 ? -11.166 10.568 18.897 1.00 83.19 219 GLU A C 1
ATOM 1711 O O . GLU A 1 219 ? -11.001 10.901 20.064 1.00 83.19 219 GLU A O 1
ATOM 1716 N N . ASP A 1 220 ? -12.375 10.481 18.342 1.00 80.12 220 ASP A N 1
ATOM 1717 C CA . ASP A 1 220 ? -13.616 10.699 19.081 1.00 80.12 220 ASP A CA 1
ATOM 1718 C C . ASP A 1 220 ? -13.992 9.437 19.869 1.00 80.12 220 ASP A C 1
ATOM 1720 O O . ASP A 1 220 ? -14.115 8.357 19.288 1.00 80.12 220 ASP A O 1
ATOM 1724 N N . ASP A 1 221 ? -14.188 9.578 21.182 1.00 69.88 221 ASP A N 1
ATOM 1725 C CA . ASP A 1 221 ? -14.447 8.460 22.098 1.00 69.88 221 ASP A CA 1
ATOM 1726 C C . ASP A 1 221 ? -15.714 7.663 21.737 1.00 69.88 221 ASP A C 1
ATOM 1728 O O . ASP A 1 221 ? -15.757 6.444 21.912 1.00 69.88 221 ASP A O 1
ATOM 1732 N N . GLU A 1 222 ? -16.749 8.316 21.200 1.00 70.81 222 GLU A N 1
ATOM 1733 C CA . GLU A 1 222 ? -17.997 7.654 20.807 1.00 70.81 222 GLU A CA 1
ATOM 1734 C C . GLU A 1 222 ? -17.852 6.902 19.473 1.00 70.81 222 GLU A C 1
ATOM 1736 O O . GLU A 1 222 ? -18.444 5.829 19.285 1.00 70.81 222 GLU A O 1
ATOM 1741 N N . ASP A 1 223 ? -17.036 7.418 18.551 1.00 70.38 223 ASP A N 1
ATOM 1742 C CA . ASP A 1 223 ? -16.635 6.695 17.341 1.00 70.38 223 ASP A CA 1
ATOM 1743 C C . ASP A 1 223 ? -15.650 5.551 17.659 1.00 70.38 223 ASP A C 1
ATOM 1745 O O . ASP A 1 223 ? -15.724 4.490 17.032 1.00 70.38 223 ASP A O 1
ATOM 1749 N N . ALA A 1 224 ? -14.779 5.705 18.663 1.00 65.94 224 ALA A N 1
ATOM 1750 C CA . ALA A 1 224 ? -13.804 4.694 19.082 1.00 65.94 224 ALA A CA 1
ATOM 1751 C C . ALA A 1 224 ? -14.456 3.400 19.602 1.00 65.94 224 ALA A C 1
ATOM 1753 O O . ALA A 1 224 ? -13.891 2.312 19.468 1.00 65.94 224 ALA A O 1
ATOM 1754 N N . LEU A 1 225 ? -15.695 3.478 20.100 1.00 61.88 225 LEU A N 1
ATOM 1755 C CA . LEU A 1 225 ? -16.502 2.307 20.470 1.00 61.88 225 LEU A CA 1
ATOM 1756 C C . LEU A 1 225 ? -16.930 1.450 19.264 1.00 61.88 225 LEU A C 1
ATOM 1758 O O . LEU A 1 225 ? -17.439 0.339 19.438 1.00 61.88 225 LEU A O 1
ATOM 1762 N N . LYS A 1 226 ? -16.737 1.945 18.037 1.00 68.06 226 LYS A N 1
ATOM 1763 C CA . LYS A 1 226 ? -17.105 1.285 16.779 1.00 68.06 226 LYS A CA 1
ATOM 1764 C C . LYS A 1 226 ? -15.873 1.170 15.872 1.00 68.06 226 LYS A C 1
ATOM 1766 O O . LYS A 1 226 ? -15.860 1.788 14.804 1.00 68.06 226 LYS A O 1
ATOM 1771 N N . PRO A 1 227 ? -14.846 0.382 16.254 1.00 65.56 227 PRO A N 1
ATOM 1772 C CA . PRO A 1 227 ? -13.635 0.246 15.458 1.00 65.56 227 PRO A CA 1
ATOM 1773 C C . PRO A 1 227 ? -13.997 -0.188 14.041 1.00 65.56 227 PRO A C 1
ATOM 1775 O O . PRO A 1 227 ? -14.688 -1.187 13.813 1.00 65.56 227 PRO A O 1
ATOM 1778 N N . LEU A 1 228 ? -13.546 0.612 13.083 1.00 79.44 228 LEU A N 1
ATOM 1779 C CA . LEU A 1 228 ? -13.824 0.409 11.676 1.00 79.44 228 LEU A CA 1
ATOM 1780 C C . LEU A 1 228 ? -12.738 -0.493 11.104 1.00 79.44 228 LEU A C 1
ATOM 1782 O O . LEU A 1 228 ? -11.565 -0.130 11.098 1.00 79.44 228 LEU A O 1
ATOM 1786 N N . ILE A 1 229 ? -13.135 -1.664 10.612 1.00 84.62 229 ILE A N 1
ATOM 1787 C CA . ILE A 1 229 ? -12.226 -2.599 9.952 1.00 84.62 229 ILE A CA 1
ATOM 1788 C C . ILE A 1 229 ? -12.654 -2.731 8.496 1.00 84.62 229 ILE A C 1
ATOM 1790 O O . ILE A 1 229 ? -13.739 -3.236 8.196 1.00 84.62 229 ILE A O 1
ATOM 1794 N N . PHE A 1 230 ? -11.793 -2.279 7.593 1.00 87.00 230 PHE A N 1
ATOM 1795 C CA . PHE A 1 230 ? -11.932 -2.497 6.162 1.00 87.00 230 PHE A CA 1
ATOM 1796 C C . PHE A 1 230 ? -11.090 -3.707 5.767 1.00 87.00 230 PHE A C 1
ATOM 1798 O O . PHE A 1 230 ? -9.879 -3.709 5.969 1.00 87.00 230 PHE A O 1
ATOM 1805 N N . LYS A 1 231 ? -11.730 -4.734 5.206 1.00 88.62 231 LYS A N 1
ATOM 1806 C CA . LYS A 1 231 ? -11.055 -5.932 4.704 1.00 88.62 231 LYS A CA 1
ATOM 1807 C C . LYS A 1 231 ? -11.142 -5.968 3.190 1.00 88.62 231 LYS A C 1
ATOM 1809 O O . LYS A 1 231 ? -12.194 -5.667 2.641 1.00 88.62 231 LYS A O 1
ATOM 1814 N N . THR A 1 232 ? -10.050 -6.349 2.549 1.00 92.19 232 THR A N 1
ATOM 1815 C CA . THR A 1 232 ? -9.966 -6.576 1.106 1.00 92.19 232 THR A CA 1
ATOM 1816 C C . THR A 1 232 ? -8.903 -7.638 0.829 1.00 92.19 232 THR A C 1
ATOM 1818 O O . THR A 1 232 ? -8.307 -8.192 1.756 1.00 92.19 232 THR A O 1
ATOM 1821 N N . LYS A 1 233 ? -8.657 -7.933 -0.444 1.00 94.56 233 LYS A N 1
ATOM 1822 C CA . LYS A 1 233 ? -7.596 -8.834 -0.884 1.00 94.56 233 LYS A CA 1
ATOM 1823 C C . LYS A 1 233 ? -6.693 -8.144 -1.891 1.00 94.56 233 LYS A C 1
ATOM 1825 O O . LYS A 1 233 ? -7.135 -7.263 -2.624 1.00 94.56 233 LYS A O 1
ATOM 1830 N N . VAL A 1 234 ? -5.442 -8.585 -1.935 1.00 96.06 234 VAL A N 1
ATOM 1831 C CA . VAL A 1 234 ? -4.550 -8.276 -3.055 1.00 96.06 234 VAL A CA 1
ATOM 1832 C C . VAL A 1 234 ? -5.091 -8.967 -4.310 1.00 96.06 234 VAL A C 1
ATOM 1834 O O . VAL A 1 234 ? -5.390 -10.163 -4.269 1.00 96.06 234 VAL A O 1
ATOM 1837 N N . THR A 1 235 ? -5.223 -8.232 -5.411 1.00 95.00 235 THR A N 1
ATOM 1838 C CA . THR A 1 235 ? -5.644 -8.760 -6.718 1.00 95.00 235 THR A CA 1
ATOM 1839 C C . THR A 1 235 ? -4.463 -8.840 -7.679 1.00 95.00 235 THR A C 1
ATOM 1841 O O . THR A 1 235 ? -3.480 -8.112 -7.531 1.00 95.00 235 THR A O 1
ATOM 1844 N N . SER A 1 236 ? -4.552 -9.674 -8.711 1.00 94.62 236 SER A N 1
ATOM 1845 C CA . SER A 1 236 ? -3.652 -9.535 -9.858 1.00 94.62 236 SER A CA 1
ATOM 1846 C C . SER A 1 236 ? -3.972 -8.251 -10.637 1.00 94.62 236 SER A C 1
ATOM 1848 O O . SER A 1 236 ? -5.048 -7.658 -10.488 1.00 94.62 236 SER A O 1
ATOM 1850 N N . LEU A 1 237 ? -3.030 -7.796 -11.468 1.00 94.56 237 LEU A N 1
ATOM 1851 C CA . LEU A 1 237 ? -3.269 -6.656 -12.357 1.00 94.56 237 LEU A CA 1
ATOM 1852 C C . LEU A 1 237 ? -4.371 -6.963 -13.387 1.00 94.56 237 LEU A C 1
ATOM 1854 O O . LEU A 1 237 ? -5.155 -6.079 -13.715 1.00 94.56 237 LEU A O 1
ATOM 1858 N N . ASP A 1 238 ? -4.452 -8.208 -13.859 1.00 93.00 238 ASP A N 1
ATOM 1859 C CA . ASP A 1 238 ? -5.433 -8.626 -14.869 1.00 93.00 238 ASP A CA 1
ATOM 1860 C C . ASP A 1 238 ? -6.870 -8.616 -14.321 1.00 93.00 238 ASP A C 1
ATOM 1862 O O . ASP A 1 238 ? -7.818 -8.360 -15.059 1.00 93.00 238 ASP A O 1
ATOM 1866 N N . ASP A 1 239 ? -7.026 -8.825 -13.010 1.00 94.94 239 ASP A N 1
ATOM 1867 C CA . ASP A 1 239 ? -8.307 -8.805 -12.301 1.00 94.94 239 ASP A CA 1
ATOM 1868 C C . ASP A 1 239 ? -8.543 -7.508 -11.504 1.00 94.94 239 ASP A C 1
ATOM 1870 O O . ASP A 1 239 ? -9.411 -7.458 -10.629 1.00 94.94 239 ASP A O 1
ATOM 1874 N N . ILE A 1 240 ? -7.811 -6.429 -11.808 1.00 94.06 240 ILE A N 1
ATOM 1875 C CA . ILE A 1 240 ? -7.877 -5.158 -11.063 1.00 94.06 240 ILE A CA 1
ATOM 1876 C C . ILE A 1 240 ? -9.293 -4.558 -10.996 1.00 94.06 240 ILE A C 1
ATOM 1878 O O . ILE A 1 240 ? -9.652 -3.930 -10.000 1.00 94.06 240 ILE A O 1
ATOM 1882 N N . GLU A 1 241 ? -10.135 -4.798 -12.006 1.00 93.38 241 GLU A N 1
ATOM 1883 C CA . GLU A 1 241 ? -11.539 -4.357 -12.031 1.00 93.38 241 GLU A CA 1
ATOM 1884 C C . GLU A 1 241 ? -12.394 -4.990 -10.921 1.00 93.38 241 GLU A C 1
ATOM 1886 O O . GLU A 1 241 ? -13.407 -4.422 -10.510 1.00 93.38 241 GLU A O 1
ATOM 1891 N N . LYS A 1 242 ? -11.988 -6.160 -10.412 1.00 92.81 242 LYS A N 1
ATOM 1892 C CA . LYS A 1 242 ? -12.674 -6.880 -9.330 1.00 92.81 242 LYS A CA 1
ATOM 1893 C C . LYS A 1 242 ? -12.236 -6.411 -7.939 1.00 92.81 242 LYS A C 1
ATOM 1895 O O . LYS A 1 242 ? -12.797 -6.876 -6.947 1.00 92.81 242 LYS A O 1
ATOM 1900 N N . ALA A 1 243 ? -11.242 -5.524 -7.841 1.00 93.06 243 ALA A N 1
ATOM 1901 C CA . ALA A 1 243 ? -10.703 -5.080 -6.563 1.00 93.06 243 ALA A CA 1
ATOM 1902 C C . ALA A 1 243 ? -11.753 -4.330 -5.725 1.00 93.06 243 ALA A C 1
ATOM 1904 O O . ALA A 1 243 ? -12.397 -3.378 -6.179 1.00 93.06 243 ALA A O 1
ATOM 1905 N N . GLU A 1 244 ? -11.891 -4.712 -4.453 1.00 90.38 244 GLU A N 1
ATOM 1906 C CA . GLU A 1 244 ? -12.729 -3.969 -3.513 1.00 90.38 244 GLU A CA 1
ATOM 1907 C C . GLU A 1 244 ? -11.998 -2.691 -3.082 1.00 90.38 244 GLU A C 1
ATOM 1909 O O . GLU A 1 244 ? -11.058 -2.726 -2.289 1.00 90.38 244 GLU A O 1
ATOM 1914 N N . THR A 1 245 ? -12.439 -1.551 -3.622 1.00 91.94 245 THR A N 1
ATOM 1915 C CA . THR A 1 245 ? -11.805 -0.232 -3.426 1.00 91.94 245 THR A CA 1
ATOM 1916 C C . THR A 1 245 ? -12.577 0.706 -2.503 1.00 91.94 245 THR A C 1
ATOM 1918 O O . THR A 1 245 ? -12.128 1.812 -2.202 1.00 91.94 245 THR A O 1
ATOM 1921 N N . LYS A 1 246 ? -13.770 0.308 -2.056 1.00 91.19 246 LYS A N 1
ATOM 1922 C CA . LYS A 1 246 ? -14.629 1.127 -1.198 1.00 91.19 246 LYS A CA 1
ATOM 1923 C C . LYS A 1 246 ? -15.192 0.293 -0.067 1.00 91.19 246 LYS A C 1
ATOM 1925 O O . LYS A 1 246 ? -15.688 -0.807 -0.291 1.00 91.19 246 LYS A O 1
ATOM 1930 N N . TYR A 1 247 ? -15.166 0.856 1.135 1.00 85.62 247 TYR A N 1
ATOM 1931 C CA . TYR A 1 247 ? -15.801 0.253 2.294 1.00 85.62 247 TYR A CA 1
ATOM 1932 C C . TYR A 1 247 ? -17.318 0.209 2.128 1.00 85.62 247 TYR A C 1
ATOM 1934 O O . TYR A 1 247 ? -17.978 1.241 1.971 1.00 85.62 247 TYR A O 1
ATOM 1942 N N . ASP A 1 248 ? -17.861 -1.000 2.211 1.00 80.19 248 ASP A N 1
ATOM 1943 C CA . ASP A 1 248 ? -19.292 -1.241 2.249 1.00 80.19 248 ASP A CA 1
ATOM 1944 C C . ASP A 1 248 ? -19.739 -1.520 3.688 1.00 80.19 248 ASP A C 1
ATOM 1946 O O . ASP A 1 248 ? -19.684 -2.647 4.184 1.00 80.19 248 ASP A O 1
ATOM 1950 N N . HIS A 1 249 ? -20.213 -0.468 4.355 1.00 74.69 249 HIS A N 1
ATOM 1951 C CA . HIS A 1 249 ? -20.757 -0.541 5.711 1.00 74.69 249 HIS A CA 1
ATOM 1952 C C . HIS A 1 249 ? -21.924 -1.534 5.855 1.00 74.69 249 HIS A C 1
ATOM 1954 O O . HIS A 1 249 ? -22.192 -1.986 6.965 1.00 74.69 249 HIS A O 1
ATOM 1960 N N . THR A 1 250 ? -22.612 -1.900 4.765 1.00 73.88 250 THR A N 1
ATOM 1961 C CA . THR A 1 250 ? -23.733 -2.853 4.810 1.00 73.88 250 THR A CA 1
ATOM 1962 C C . THR A 1 250 ? -23.274 -4.304 4.941 1.00 73.88 250 THR A C 1
ATOM 1964 O O . THR A 1 250 ? -24.016 -5.134 5.465 1.00 73.88 250 THR A O 1
ATOM 1967 N N . LYS A 1 251 ? -22.037 -4.607 4.528 1.00 71.25 251 LYS A N 1
ATOM 1968 C CA . LYS A 1 251 ? -21.422 -5.936 4.658 1.00 71.25 251 LYS A CA 1
ATOM 1969 C C . LYS A 1 251 ? -20.815 -6.179 6.041 1.00 71.25 251 LYS A C 1
ATOM 1971 O O . LYS A 1 251 ? -20.394 -7.297 6.337 1.00 71.25 251 LYS A O 1
ATOM 1976 N N . VAL A 1 252 ? -20.739 -5.155 6.891 1.00 65.50 252 VAL A N 1
ATOM 1977 C CA . VAL A 1 252 ? -20.146 -5.287 8.222 1.00 65.50 252 VAL A CA 1
ATOM 1978 C C . VAL A 1 252 ? -21.170 -5.814 9.212 1.00 65.50 252 VAL A C 1
ATOM 1980 O O . VAL A 1 252 ? -22.251 -5.253 9.395 1.00 65.50 252 VAL A O 1
ATOM 1983 N N . ASN A 1 253 ? -20.807 -6.909 9.881 1.00 60.78 253 ASN A N 1
ATOM 1984 C CA . ASN A 1 253 ? -21.599 -7.452 10.974 1.00 60.78 253 ASN A CA 1
ATOM 1985 C C . ASN A 1 253 ? -21.767 -6.383 12.055 1.00 60.78 253 ASN A C 1
ATOM 1987 O O . ASN A 1 253 ? -20.784 -5.832 12.551 1.00 60.78 253 ASN A O 1
ATOM 1991 N N . LYS A 1 254 ? -23.016 -6.106 12.438 1.00 61.44 254 LYS A N 1
ATOM 1992 C CA . LYS A 1 254 ? -23.306 -5.179 13.533 1.00 61.44 254 LYS A CA 1
ATOM 1993 C C . LYS A 1 254 ? -22.577 -5.639 14.796 1.00 61.44 254 LYS A C 1
ATOM 1995 O O . LYS A 1 254 ? -22.676 -6.811 15.168 1.00 61.44 254 LYS A O 1
ATOM 2000 N N . VAL A 1 255 ? -21.886 -4.706 15.453 1.00 61.00 255 VAL A N 1
ATOM 2001 C CA . VAL A 1 255 ? -21.328 -4.921 16.792 1.00 61.00 255 VAL A CA 1
ATOM 2002 C C . VAL A 1 255 ? -22.479 -5.345 17.698 1.00 61.00 255 VAL A C 1
ATOM 2004 O O . VAL A 1 255 ? -23.475 -4.633 17.828 1.00 61.00 255 VAL A O 1
ATOM 2007 N N . LYS A 1 256 ? -22.371 -6.541 18.275 1.00 64.88 256 LYS A N 1
ATOM 2008 C CA . LYS A 1 256 ? -23.322 -7.009 19.279 1.00 64.88 256 LYS A CA 1
ATOM 2009 C C . LYS A 1 256 ? -22.870 -6.459 20.621 1.00 64.88 256 LYS A C 1
ATOM 2011 O O . LYS A 1 256 ? -21.832 -6.873 21.127 1.00 64.88 256 LYS A O 1
ATOM 2016 N N . VAL A 1 257 ? -23.642 -5.525 21.168 1.00 66.50 257 VAL A N 1
ATOM 2017 C CA . VAL A 1 257 ? -23.494 -5.127 22.568 1.00 66.50 257 VAL A CA 1
ATOM 2018 C C . VAL A 1 257 ? -23.927 -6.321 23.412 1.00 66.50 257 VAL A C 1
ATOM 2020 O O . VAL A 1 257 ? -24.984 -6.900 23.169 1.00 66.50 257 VAL A O 1
ATOM 2023 N N . LEU A 1 258 ? -23.061 -6.753 24.324 1.00 68.00 258 LEU A N 1
ATOM 2024 C CA . LEU A 1 258 ? -23.345 -7.883 25.199 1.00 68.00 258 LEU A CA 1
ATOM 2025 C C . LEU A 1 258 ? -24.145 -7.378 26.396 1.00 68.00 258 LEU A C 1
ATOM 2027 O O . LEU A 1 258 ? -23.645 -6.563 27.166 1.00 68.00 258 LEU A O 1
ATOM 2031 N N . ASP A 1 259 ? -25.358 -7.894 26.572 1.00 62.81 259 ASP A N 1
ATOM 2032 C CA . ASP A 1 259 ? -26.227 -7.501 27.688 1.00 62.81 259 ASP A CA 1
ATOM 2033 C C . ASP A 1 259 ? -25.732 -8.053 29.040 1.00 62.81 259 ASP A C 1
ATOM 2035 O O . ASP A 1 259 ? -26.065 -7.513 30.093 1.00 62.81 259 ASP A O 1
ATOM 2039 N N . ASN A 1 260 ? -24.923 -9.125 29.031 1.00 65.12 260 ASN A N 1
ATOM 2040 C CA . ASN A 1 260 ? -24.463 -9.809 30.242 1.00 65.12 260 ASN A CA 1
ATOM 2041 C C . ASN A 1 260 ? -22.936 -9.998 30.260 1.00 65.12 260 ASN A C 1
ATOM 2043 O O . ASN A 1 260 ? -22.395 -11.044 29.906 1.00 65.12 260 ASN A O 1
ATOM 2047 N N . VAL A 1 261 ? -22.231 -8.954 30.697 1.00 62.41 261 VAL A N 1
ATOM 2048 C CA . VAL A 1 261 ? -20.760 -8.870 30.684 1.00 62.41 261 VAL A CA 1
ATOM 2049 C C . VAL A 1 261 ? -20.095 -9.964 31.535 1.00 62.41 261 VAL A C 1
ATOM 2051 O O . VAL A 1 261 ? -19.035 -10.455 31.167 1.00 62.41 261 VAL A O 1
ATOM 2054 N N . LYS A 1 262 ? -20.720 -10.406 32.637 1.00 65.19 262 LYS A N 1
ATOM 2055 C CA . LYS A 1 262 ? -20.100 -11.311 33.629 1.00 65.19 262 LYS A CA 1
ATOM 2056 C C . LYS A 1 262 ? -19.785 -12.721 33.120 1.00 65.19 262 LYS A C 1
ATOM 2058 O O . LYS A 1 262 ? -18.861 -13.344 33.634 1.00 65.19 262 LYS A O 1
ATOM 2063 N N . GLU A 1 263 ? -20.547 -13.237 32.158 1.00 66.06 263 GLU A N 1
ATOM 2064 C CA . GLU A 1 263 ? -20.326 -14.586 31.605 1.00 66.06 263 GLU A CA 1
ATOM 2065 C C . GLU A 1 263 ? -19.334 -14.584 30.431 1.00 66.06 263 GLU A C 1
ATOM 2067 O O . GLU A 1 263 ? -18.709 -15.601 30.128 1.00 66.06 263 GLU A O 1
ATOM 2072 N N . ASP A 1 264 ? -19.163 -13.425 29.796 1.00 72.50 264 ASP A N 1
ATOM 2073 C CA . ASP A 1 264 ? -18.516 -13.282 28.492 1.00 72.50 264 ASP A CA 1
ATOM 2074 C C . ASP A 1 264 ? -17.206 -12.476 28.527 1.00 72.50 264 ASP A C 1
ATOM 2076 O O . ASP A 1 264 ? -16.354 -12.611 27.636 1.00 72.50 264 ASP A O 1
ATOM 2080 N N . LEU A 1 265 ? -17.034 -11.663 29.570 1.00 73.81 265 LEU A N 1
ATOM 2081 C CA . LEU A 1 265 ? -15.835 -10.914 29.909 1.00 73.81 265 LEU A CA 1
ATOM 2082 C C . LEU A 1 265 ? -15.528 -11.140 31.394 1.00 73.81 265 LEU A C 1
ATOM 2084 O O . LEU A 1 265 ? -16.187 -10.610 32.287 1.00 73.81 265 LEU A O 1
ATOM 2088 N N . GLN A 1 266 ? -14.489 -11.922 31.657 1.00 76.81 266 GLN A N 1
ATOM 2089 C CA . GLN A 1 266 ? -13.938 -12.073 32.994 1.00 76.81 266 GLN A CA 1
ATOM 2090 C C . GLN A 1 266 ? -12.881 -10.992 33.201 1.00 76.81 266 GLN A C 1
ATOM 2092 O O . GLN A 1 266 ? -11.927 -10.930 32.431 1.00 76.81 266 GLN A O 1
ATOM 2097 N N . VAL A 1 267 ? -13.021 -10.179 34.241 1.00 74.44 267 VAL A N 1
ATOM 2098 C CA . VAL A 1 267 ? -11.990 -9.232 34.681 1.00 74.44 267 VAL A CA 1
ATOM 2099 C C . VAL A 1 267 ? -11.439 -9.738 36.012 1.00 74.44 267 VAL A C 1
ATOM 2101 O O . VAL A 1 267 ? -12.210 -10.174 36.868 1.00 74.44 267 VAL A O 1
ATOM 2104 N N . ASP A 1 268 ? -10.117 -9.748 36.159 1.00 78.56 268 ASP A N 1
ATOM 2105 C CA . ASP A 1 268 ? -9.453 -10.102 37.414 1.00 78.56 268 ASP A CA 1
ATOM 2106 C C . ASP A 1 268 ? -9.807 -9.068 38.501 1.00 78.56 268 ASP A C 1
ATOM 2108 O O . ASP A 1 268 ? -10.109 -7.911 38.200 1.00 78.56 268 ASP A O 1
ATOM 2112 N N . GLU A 1 269 ? -9.777 -9.467 39.776 1.00 73.50 269 GLU A N 1
ATOM 2113 C CA . GLU A 1 269 ? -10.116 -8.562 40.882 1.00 73.50 269 GLU A CA 1
ATOM 2114 C C . GLU A 1 269 ? -9.196 -7.325 40.912 1.00 73.50 269 GLU A C 1
ATOM 2116 O O . GLU A 1 269 ? -7.967 -7.416 40.816 1.00 73.50 269 GLU A O 1
ATOM 2121 N N . ILE A 1 270 ? -9.809 -6.149 41.057 1.00 70.31 270 ILE A N 1
ATOM 2122 C CA . ILE A 1 270 ? -9.125 -4.856 41.131 1.00 70.31 270 ILE A CA 1
ATOM 2123 C C . ILE A 1 270 ? -9.101 -4.423 42.597 1.00 70.31 270 ILE A C 1
ATOM 2125 O O . ILE A 1 270 ? -10.147 -4.319 43.234 1.00 70.31 270 ILE A O 1
ATOM 2129 N N . TYR A 1 271 ? -7.911 -4.150 43.129 1.00 68.94 271 TYR A N 1
ATOM 2130 C CA . TYR A 1 271 ? -7.725 -3.718 44.511 1.00 68.94 271 TYR A CA 1
ATOM 2131 C C . TYR A 1 271 ? -7.188 -2.291 44.569 1.00 68.94 271 TYR A C 1
ATOM 2133 O O . TYR A 1 271 ? -6.335 -1.907 43.770 1.00 68.94 271 TYR A O 1
ATOM 2141 N N . GLY A 1 272 ? -7.639 -1.520 45.557 1.00 66.00 272 GLY A N 1
ATOM 2142 C CA . GLY A 1 272 ? -6.996 -0.260 45.924 1.00 66.00 272 GLY A CA 1
ATOM 2143 C C . GLY A 1 272 ? -5.675 -0.488 46.664 1.00 66.00 272 GLY A C 1
ATOM 2144 O O . GLY A 1 272 ? -5.414 -1.576 47.183 1.00 66.00 272 GLY A O 1
ATOM 2145 N N . SER A 1 273 ? -4.847 0.553 46.727 1.00 70.38 273 SER A N 1
ATOM 2146 C CA . SER A 1 273 ? -3.648 0.550 47.565 1.00 70.38 273 SER A CA 1
ATOM 2147 C C . SER A 1 273 ? -4.022 0.464 49.046 1.00 70.38 273 SER A C 1
ATOM 2149 O O . SER A 1 273 ? -4.904 1.186 49.513 1.00 70.38 273 SER A O 1
ATOM 2151 N N . LEU A 1 274 ? -3.335 -0.402 49.788 1.00 68.81 274 LEU A N 1
ATOM 2152 C CA . LEU A 1 274 ? -3.470 -0.513 51.236 1.00 68.81 274 LEU A CA 1
ATOM 2153 C C . LEU A 1 274 ? -2.390 0.334 51.905 1.00 68.81 274 LEU A C 1
ATOM 2155 O O . LEU A 1 274 ? -1.209 0.200 51.582 1.00 68.81 274 LEU A O 1
ATOM 2159 N N . TYR A 1 275 ? -2.798 1.166 52.858 1.00 71.56 275 TYR A N 1
ATOM 2160 C CA . TYR A 1 275 ? -1.898 1.976 53.668 1.00 71.56 275 TYR A CA 1
ATOM 2161 C C . TYR A 1 275 ? -2.133 1.690 55.148 1.00 71.56 275 TYR A C 1
ATOM 2163 O O . TYR A 1 275 ? -3.284 1.576 55.578 1.00 71.56 275 TYR A O 1
ATOM 2171 N N . HIS A 1 276 ? -1.066 1.696 55.938 1.00 78.50 276 HIS A N 1
ATOM 2172 C CA . HIS A 1 276 ? -1.158 1.931 57.375 1.00 78.50 276 HIS A CA 1
ATOM 2173 C C . HIS A 1 276 ? -0.660 3.337 57.699 1.00 78.50 276 HIS A C 1
ATOM 2175 O O . HIS A 1 276 ? 0.002 3.991 56.897 1.00 78.50 276 HIS A O 1
ATOM 2181 N N . THR A 1 277 ? -1.002 3.833 58.885 1.00 65.12 277 THR A N 1
ATOM 2182 C CA . THR A 1 277 ? -0.536 5.142 59.351 1.00 65.12 277 THR A CA 1
ATOM 2183 C C . THR A 1 277 ? 0.484 4.951 60.461 1.00 65.12 277 THR A C 1
ATOM 2185 O O . THR A 1 277 ? 0.163 4.341 61.478 1.00 65.12 277 THR A O 1
ATOM 2188 N N . ASP A 1 278 ? 1.677 5.522 60.301 1.00 65.00 278 ASP A N 1
ATOM 2189 C CA . ASP A 1 278 ? 2.652 5.672 61.382 1.00 65.00 278 ASP A CA 1
ATOM 2190 C C . ASP A 1 278 ? 2.965 7.160 61.588 1.00 65.00 278 ASP A C 1
ATOM 2192 O O . ASP A 1 278 ? 3.280 7.891 60.646 1.00 65.00 278 ASP A O 1
ATOM 2196 N N . LYS A 1 279 ? 2.818 7.640 62.829 1.00 71.38 279 LYS 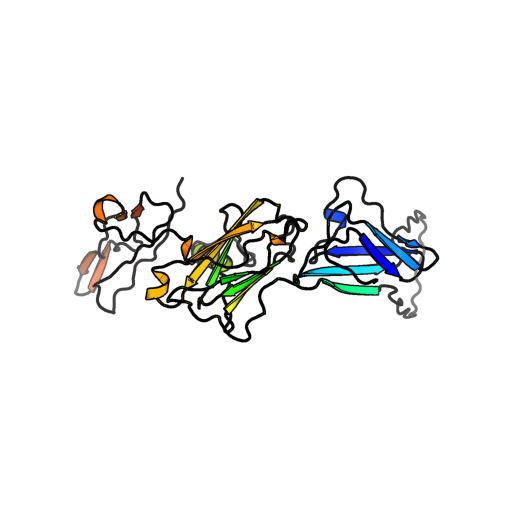A N 1
ATOM 2197 C CA . LYS A 1 279 ? 3.012 9.053 63.230 1.00 71.38 279 LYS A CA 1
ATOM 2198 C C . LYS A 1 279 ? 2.331 10.077 62.304 1.00 71.38 279 LYS A C 1
ATOM 2200 O O . LYS A 1 279 ? 2.893 11.128 62.002 1.00 71.38 279 LYS A O 1
ATOM 2205 N N . GLY A 1 280 ? 1.117 9.770 61.845 1.00 61.81 280 GLY A N 1
ATOM 2206 C CA . GLY A 1 280 ? 0.339 10.646 60.961 1.00 61.81 280 GLY A CA 1
ATOM 2207 C C . GLY A 1 280 ? 0.804 10.668 59.501 1.00 61.81 280 GLY A C 1
ATOM 2208 O O . GLY A 1 280 ? 0.261 11.438 58.713 1.00 61.81 280 GLY A O 1
ATOM 2209 N N . LYS A 1 281 ? 1.778 9.832 59.116 1.00 58.16 281 LYS A N 1
ATOM 2210 C CA . LYS A 1 281 ? 2.151 9.594 57.718 1.00 58.16 281 LYS A CA 1
ATOM 2211 C C . LYS A 1 281 ? 1.570 8.263 57.252 1.00 58.16 281 LYS A C 1
ATOM 2213 O O . LYS A 1 281 ? 1.762 7.240 57.904 1.00 58.16 281 LYS A O 1
ATOM 2218 N N . GLY A 1 282 ? 0.871 8.287 56.119 1.00 65.38 282 GLY A N 1
ATOM 2219 C CA . GLY A 1 282 ? 0.445 7.071 55.432 1.00 65.38 282 GLY A CA 1
ATOM 2220 C C . GLY A 1 282 ? 1.652 6.376 54.805 1.00 65.38 282 GLY A C 1
ATOM 2221 O O . GLY A 1 282 ? 2.365 6.983 54.007 1.00 65.38 282 GLY A O 1
ATOM 2222 N N . ILE A 1 283 ? 1.886 5.124 55.178 1.00 70.31 283 ILE A N 1
ATOM 2223 C CA . ILE A 1 283 ? 2.909 4.248 54.612 1.00 70.31 283 ILE A CA 1
ATOM 2224 C C . ILE A 1 283 ? 2.184 3.192 53.780 1.00 70.31 283 ILE A C 1
ATOM 2226 O O . ILE A 1 283 ? 1.235 2.563 54.245 1.00 70.31 283 ILE A O 1
ATOM 2230 N N . LEU A 1 284 ? 2.600 3.048 52.523 1.00 69.06 284 LEU A N 1
ATOM 2231 C CA . LEU A 1 284 ? 2.025 2.091 51.583 1.00 69.06 284 LEU A CA 1
ATOM 2232 C C . LEU A 1 284 ? 2.453 0.670 51.963 1.00 69.06 284 LEU A C 1
ATOM 2234 O O . LEU A 1 284 ? 3.633 0.344 51.873 1.00 69.06 284 LEU A O 1
ATOM 2238 N N . ASP A 1 285 ? 1.495 -0.171 52.340 1.00 71.00 285 ASP A N 1
ATOM 2239 C CA . ASP A 1 285 ? 1.724 -1.592 52.626 1.00 71.00 285 ASP A CA 1
ATOM 2240 C C . ASP A 1 285 ? 1.661 -2.448 51.377 1.00 71.00 285 ASP A C 1
ATOM 2242 O O . ASP A 1 285 ? 2.422 -3.401 51.204 1.00 71.00 285 ASP A O 1
ATOM 2246 N N . LYS A 1 286 ? 0.695 -2.136 50.516 1.00 70.56 286 LYS A N 1
ATOM 2247 C CA . LYS A 1 286 ? 0.430 -2.910 49.316 1.00 70.56 286 LYS A CA 1
ATOM 2248 C C . LYS A 1 286 ? -0.028 -1.979 48.218 1.00 70.56 286 LYS A C 1
ATOM 2250 O O . LYS A 1 286 ? -1.002 -1.249 48.385 1.00 70.56 286 LYS A O 1
ATOM 2255 N N . GLU A 1 287 ? 0.663 -2.029 47.089 1.00 72.56 287 GLU A N 1
ATOM 2256 C CA . GLU A 1 287 ? 0.220 -1.329 45.892 1.00 72.56 287 GLU A CA 1
ATOM 2257 C C . GLU A 1 287 ? -1.117 -1.894 45.404 1.00 72.56 287 GLU A C 1
ATOM 2259 O O . GLU A 1 287 ? -1.327 -3.110 45.383 1.00 72.56 287 GLU A O 1
ATOM 2264 N N . GLY A 1 288 ? -2.015 -0.994 45.009 1.00 70.50 288 GLY A N 1
ATOM 2265 C CA . GLY A 1 288 ? -3.240 -1.351 44.313 1.00 70.50 288 GLY A CA 1
ATOM 2266 C C . GLY A 1 288 ? -2.969 -1.932 42.926 1.00 70.50 288 GLY A C 1
ATOM 2267 O O . GLY A 1 288 ? -1.850 -1.913 42.406 1.00 70.50 288 GLY A O 1
ATOM 2268 N N . THR A 1 289 ? -4.019 -2.452 42.303 1.00 65.69 289 THR A N 1
ATOM 2269 C CA . THR A 1 289 ? -3.972 -3.011 40.954 1.00 65.69 289 THR A CA 1
ATOM 2270 C C . THR A 1 289 ? -3.628 -1.913 39.945 1.00 65.69 289 THR A C 1
ATOM 2272 O O . THR A 1 289 ? -4.441 -1.041 39.664 1.00 65.69 289 THR A O 1
ATOM 2275 N N . LYS A 1 290 ? -2.416 -1.981 39.379 1.00 64.62 290 LYS A N 1
ATOM 2276 C CA . LYS A 1 290 ? -1.908 -1.049 38.351 1.00 64.62 290 LYS A CA 1
ATOM 2277 C C . LYS A 1 290 ? -2.239 -1.440 36.909 1.00 64.62 290 LYS A C 1
ATOM 2279 O O . LYS A 1 290 ? -1.990 -0.647 36.012 1.00 64.62 290 LYS A O 1
ATOM 2284 N N . VAL A 1 291 ? -2.761 -2.646 36.677 1.00 60.75 291 VAL A N 1
ATOM 2285 C CA . VAL A 1 291 ? -3.113 -3.164 35.343 1.00 60.75 291 VAL A CA 1
ATOM 2286 C C . VAL A 1 291 ? -4.417 -3.946 35.447 1.00 60.75 291 VAL A C 1
ATOM 2288 O O . VAL A 1 291 ? -4.473 -4.924 36.196 1.00 60.75 291 VAL A O 1
ATOM 2291 N N . ILE A 1 292 ? -5.444 -3.554 34.688 1.00 65.88 292 ILE A N 1
ATOM 2292 C CA . ILE A 1 292 ? -6.687 -4.331 34.574 1.00 65.88 292 ILE A CA 1
ATOM 2293 C C . ILE A 1 292 ? -6.430 -5.488 33.614 1.00 65.88 292 ILE A C 1
ATOM 2295 O O . ILE A 1 292 ? -6.048 -5.288 32.462 1.00 65.88 292 ILE A O 1
ATOM 2299 N N . LYS A 1 293 ? -6.630 -6.712 34.097 1.00 72.06 293 LYS A N 1
ATOM 2300 C CA . LYS A 1 293 ? -6.477 -7.933 33.306 1.00 72.06 293 LYS A CA 1
ATOM 2301 C C . LYS A 1 293 ? -7.821 -8.611 33.159 1.00 72.06 293 LYS A C 1
ATOM 2303 O O . LYS A 1 293 ? -8.646 -8.571 34.065 1.00 72.06 293 LYS A O 1
ATOM 2308 N N . GLY A 1 294 ? -8.031 -9.250 32.018 1.00 74.50 294 GLY A N 1
ATOM 2309 C CA . GLY A 1 294 ? -9.257 -9.981 31.766 1.00 74.50 294 GLY A CA 1
ATOM 2310 C C . GLY A 1 294 ? -9.129 -10.990 30.638 1.00 74.50 294 GLY A C 1
ATOM 2311 O O . GLY A 1 294 ? -8.088 -11.125 29.991 1.00 74.50 294 GLY A O 1
ATOM 2312 N N . LYS A 1 295 ? -10.203 -11.744 30.428 1.00 77.31 295 LYS A N 1
ATOM 2313 C CA . LYS A 1 295 ? -10.348 -12.740 29.372 1.00 77.31 295 LYS A CA 1
ATOM 2314 C C . LYS A 1 295 ? -11.735 -12.614 28.773 1.00 77.31 295 LYS A C 1
ATOM 2316 O O . LYS A 1 295 ? -12.719 -12.474 29.489 1.00 77.31 295 LYS A O 1
ATOM 2321 N N . THR A 1 296 ? -11.807 -12.759 27.462 1.00 72.50 296 THR A N 1
ATOM 2322 C CA . THR A 1 296 ? -13.067 -1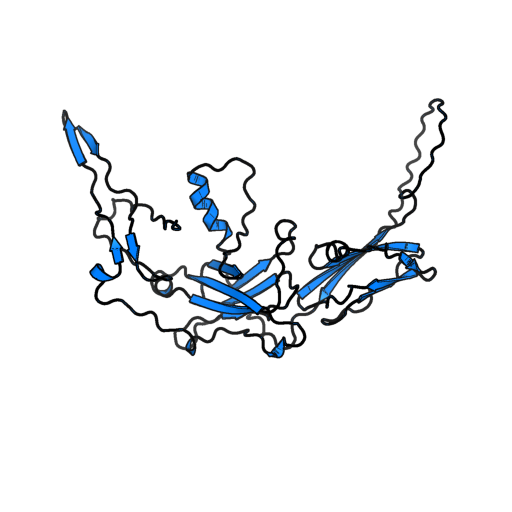2.906 26.746 1.00 72.50 296 THR A CA 1
ATOM 2323 C C . THR A 1 296 ? -12.971 -14.073 25.772 1.00 72.50 296 THR A C 1
ATOM 2325 O O . THR A 1 296 ? -11.875 -14.469 25.367 1.00 72.50 296 THR A O 1
ATOM 2328 N N . LYS A 1 297 ? -14.122 -14.651 25.422 1.00 71.00 297 LYS A N 1
ATOM 2329 C CA . LYS A 1 297 ? -14.235 -15.682 24.382 1.00 71.00 297 LYS A CA 1
ATOM 2330 C C . LYS A 1 297 ? -14.288 -15.096 22.964 1.00 71.00 297 LYS A C 1
ATOM 2332 O O . LYS A 1 297 ? -14.279 -15.852 21.997 1.00 71.00 297 LYS A O 1
ATOM 2337 N N . PHE A 1 298 ? -14.363 -13.770 22.830 1.00 67.44 298 PHE A N 1
ATOM 2338 C CA . PHE A 1 298 ? -14.429 -13.083 21.542 1.00 67.44 298 PHE A CA 1
ATOM 2339 C C . PHE A 1 298 ? -13.037 -12.678 21.055 1.00 67.44 298 PHE A C 1
ATOM 2341 O O . PHE A 1 298 ? -12.266 -12.073 21.790 1.00 67.44 298 PHE A O 1
ATOM 2348 N N . ALA A 1 299 ? -12.732 -12.974 19.791 1.00 51.53 299 ALA A N 1
ATOM 2349 C CA . ALA A 1 299 ? -11.449 -12.619 19.183 1.00 51.53 299 ALA A CA 1
ATOM 2350 C C . ALA A 1 299 ? -11.292 -11.106 18.928 1.00 51.53 299 ALA A C 1
ATOM 2352 O O . ALA A 1 299 ? -10.174 -10.614 18.888 1.00 51.53 299 ALA A O 1
ATOM 2353 N N . ASN A 1 300 ? -12.405 -10.375 18.771 1.00 54.59 300 ASN A N 1
ATOM 2354 C CA . ASN A 1 300 ? -12.433 -8.931 18.527 1.00 54.59 300 ASN A CA 1
ATOM 2355 C C . ASN A 1 300 ? -13.456 -8.289 19.475 1.00 54.59 300 ASN A C 1
ATOM 2357 O O . ASN A 1 300 ? -14.648 -8.259 19.163 1.00 54.59 300 ASN A O 1
ATOM 2361 N N . ALA A 1 301 ? -13.009 -7.837 20.646 1.00 61.38 301 ALA A N 1
ATOM 2362 C CA . ALA A 1 301 ? -13.854 -7.179 21.639 1.00 61.38 301 ALA A CA 1
ATOM 2363 C C . ALA A 1 301 ? -13.341 -5.767 21.924 1.00 61.38 301 ALA A C 1
ATOM 2365 O O . ALA A 1 301 ? -12.139 -5.561 22.078 1.00 61.38 301 ALA A O 1
ATOM 2366 N N . VAL A 1 302 ? -14.267 -4.816 22.031 1.00 62.59 302 VAL A N 1
ATOM 2367 C CA . VAL A 1 302 ? -14.000 -3.483 22.578 1.00 62.59 302 VAL A CA 1
ATOM 2368 C C . VAL A 1 302 ? -14.497 -3.482 24.013 1.00 62.59 302 VAL A C 1
ATOM 2370 O O . VAL A 1 302 ? -15.647 -3.844 24.265 1.00 62.59 302 VAL A O 1
ATOM 2373 N N . VAL A 1 303 ? -13.632 -3.105 24.950 1.00 65.69 303 VAL A N 1
ATOM 2374 C CA . VAL A 1 303 ? -13.972 -3.023 26.373 1.00 65.69 303 VAL A CA 1
ATOM 2375 C C . VAL A 1 303 ? -14.003 -1.552 26.765 1.00 65.69 303 VAL A C 1
ATOM 2377 O O . VAL A 1 303 ? -12.962 -0.902 26.785 1.00 65.69 303 VAL A O 1
ATOM 2380 N N . LYS A 1 304 ? -15.197 -1.032 27.068 1.00 65.06 304 LYS A N 1
ATOM 2381 C CA . LYS A 1 304 ? -15.366 0.284 27.697 1.00 65.06 304 LYS A CA 1
ATOM 2382 C C . LYS A 1 304 ? -15.245 0.111 29.211 1.00 65.06 304 LYS A C 1
ATOM 2384 O O . LYS A 1 304 ? -15.896 -0.767 29.774 1.00 65.06 304 LYS A O 1
ATOM 2389 N N . VAL A 1 305 ? -14.394 0.911 29.849 1.00 64.25 305 VAL A N 1
ATOM 2390 C CA . VAL A 1 305 ? -14.203 0.909 31.304 1.00 64.25 305 VAL A CA 1
ATOM 2391 C C . VAL A 1 305 ? -14.621 2.272 31.832 1.00 64.25 305 VAL A C 1
ATOM 2393 O O . VAL A 1 305 ? -13.924 3.257 31.613 1.00 64.25 305 VAL A O 1
ATOM 2396 N N . ASP A 1 306 ? -15.747 2.314 32.533 1.00 61.56 306 ASP A N 1
ATOM 2397 C CA . ASP A 1 306 ? -16.186 3.501 33.259 1.00 61.56 306 ASP A CA 1
ATOM 2398 C C . ASP A 1 306 ? -15.627 3.436 34.694 1.00 61.56 306 ASP A C 1
ATOM 2400 O O . ASP A 1 306 ? -15.688 2.391 35.347 1.00 61.56 306 ASP A O 1
ATOM 2404 N N . SER A 1 307 ? -15.045 4.535 35.180 1.00 55.34 307 SER A N 1
ATOM 2405 C CA . SER A 1 307 ? -14.487 4.643 36.534 1.00 55.34 307 SER A CA 1
ATOM 2406 C C . SER A 1 307 ? -15.196 5.747 37.306 1.00 55.34 307 SER A C 1
ATOM 2408 O O . SER A 1 307 ? -15.295 6.874 36.830 1.00 55.34 307 SER A O 1
ATOM 2410 N N . GLU A 1 308 ? -15.642 5.434 38.522 1.00 56.69 308 GLU A N 1
ATOM 2411 C CA . GLU A 1 308 ? -16.169 6.416 39.481 1.00 56.69 308 GLU A CA 1
ATOM 2412 C C . GLU A 1 308 ? -15.076 6.961 40.417 1.00 56.69 308 GLU A C 1
ATOM 2414 O O . GLU A 1 308 ? -15.364 7.652 41.398 1.00 56.69 308 GLU A O 1
ATOM 2419 N N . LEU A 1 309 ? -13.803 6.648 40.151 1.00 52.81 309 LEU A N 1
ATOM 2420 C CA . LEU A 1 309 ? -12.698 7.223 40.906 1.00 52.81 309 LEU A CA 1
ATOM 2421 C C . LEU A 1 309 ? -12.615 8.714 40.551 1.00 52.81 309 LEU A C 1
ATOM 2423 O O . LEU A 1 309 ? -12.297 9.064 39.418 1.00 52.81 309 LEU A O 1
ATOM 2427 N N . GLY A 1 310 ? -12.953 9.589 41.504 1.00 43.38 310 GLY A N 1
ATOM 2428 C CA . GLY A 1 310 ? -12.903 11.043 41.316 1.00 43.38 310 GLY A CA 1
ATOM 2429 C C . GLY A 1 310 ? -11.552 11.518 40.763 1.00 43.38 310 GLY A C 1
ATOM 2430 O O . GLY A 1 310 ? -10.546 10.835 40.944 1.00 43.38 310 GLY A O 1
ATOM 2431 N N . GLU A 1 311 ? -11.547 12.696 40.125 1.00 42.38 311 GLU A N 1
ATOM 2432 C CA . GLU A 1 311 ? -10.533 13.288 39.214 1.00 42.38 311 GLU A CA 1
ATOM 2433 C C . GLU A 1 311 ? -9.028 13.166 39.577 1.00 42.38 311 GLU A C 1
ATOM 2435 O O . GLU A 1 311 ? -8.172 13.518 38.772 1.00 42.38 311 GLU A O 1
ATOM 2440 N N . ALA A 1 312 ? -8.664 12.662 40.757 1.00 40.00 312 ALA A N 1
ATOM 2441 C CA . ALA A 1 312 ? -7.297 12.552 41.260 1.00 40.00 312 ALA A CA 1
ATOM 2442 C C . ALA A 1 312 ? -6.696 11.128 41.258 1.00 40.00 312 ALA A C 1
ATOM 2444 O O . ALA A 1 312 ? -5.572 10.959 41.737 1.00 40.00 312 ALA A O 1
ATOM 2445 N N . GLN A 1 313 ? -7.393 10.095 40.766 1.00 44.16 313 GLN A N 1
ATOM 2446 C CA . GLN A 1 313 ? -6.844 8.729 40.710 1.00 44.16 313 GLN A CA 1
ATOM 2447 C C . GLN A 1 313 ? -6.558 8.295 39.268 1.00 44.16 313 GLN A C 1
ATOM 2449 O O . GLN A 1 313 ? -7.462 8.137 38.453 1.00 44.16 313 GLN A O 1
ATOM 2454 N N . LEU A 1 314 ? -5.268 8.115 38.964 1.00 41.12 314 LEU A N 1
ATOM 2455 C CA . LEU A 1 314 ? -4.776 7.664 37.662 1.00 41.12 314 LEU A CA 1
ATOM 2456 C C . LEU A 1 314 ? -5.309 6.263 37.337 1.00 41.12 314 LEU A C 1
ATOM 2458 O O . LEU A 1 314 ? -5.260 5.362 38.178 1.00 41.12 314 LEU A O 1
ATOM 2462 N N . PHE A 1 315 ? -5.780 6.084 36.101 1.00 44.47 315 PHE A N 1
ATOM 2463 C CA . PHE A 1 315 ? -6.172 4.774 35.596 1.00 44.47 315 PHE A CA 1
ATOM 2464 C C . PHE A 1 315 ? -4.973 3.809 35.582 1.00 44.47 315 PHE A C 1
ATOM 2466 O O . PHE A 1 315 ? -3.862 4.209 35.227 1.00 44.47 315 PHE A O 1
ATOM 2473 N N . PRO A 1 316 ? -5.185 2.529 35.921 1.00 44.84 316 PRO A N 1
ATOM 2474 C CA . PRO A 1 316 ? -4.220 1.475 35.638 1.00 44.84 316 PRO A CA 1
ATOM 2475 C C . PRO A 1 316 ? -4.021 1.280 34.123 1.00 44.84 316 PRO A C 1
ATOM 2477 O O . PRO A 1 316 ? -4.990 1.234 33.366 1.00 44.84 316 PRO A O 1
ATOM 2480 N N . ASP A 1 317 ? -2.768 1.116 33.689 1.00 34.22 317 ASP A N 1
ATOM 2481 C CA . ASP A 1 317 ? -2.403 0.853 32.291 1.00 34.22 317 ASP A CA 1
ATOM 2482 C C . ASP A 1 317 ? -2.994 -0.496 31.826 1.00 34.22 317 ASP A C 1
ATOM 2484 O O . ASP A 1 317 ? -2.802 -1.528 32.470 1.00 34.22 317 ASP A O 1
ATOM 2488 N N . LEU A 1 318 ? -3.696 -0.520 30.690 1.00 34.94 318 LEU A N 1
ATOM 2489 C CA . LEU A 1 318 ? -4.190 -1.748 30.054 1.00 34.94 318 LEU A CA 1
ATOM 2490 C C . LEU A 1 318 ? -3.076 -2.390 29.210 1.00 34.94 318 LEU A C 1
ATOM 2492 O O . LEU A 1 318 ? -2.561 -1.769 28.284 1.00 34.94 318 LEU A O 1
ATOM 2496 N N . GLN A 1 319 ? -2.737 -3.654 29.481 1.00 34.97 319 GLN A N 1
ATOM 2497 C CA . GLN A 1 319 ? -1.942 -4.488 28.570 1.00 34.97 319 GLN A CA 1
ATOM 2498 C C . GLN A 1 319 ? -2.747 -5.724 28.171 1.00 34.97 319 GLN A C 1
ATOM 2500 O O . GLN A 1 319 ? -3.090 -6.567 29.005 1.00 34.97 319 GLN A O 1
ATOM 2505 N N . VAL A 1 320 ? -3.041 -5.835 26.876 1.00 33.12 320 VAL A N 1
ATOM 2506 C CA . VAL A 1 320 ? -3.640 -7.030 26.282 1.00 33.12 320 VAL A CA 1
ATOM 2507 C C . VAL A 1 320 ? -2.522 -8.051 26.097 1.00 33.12 320 VAL A C 1
ATOM 2509 O O . VAL A 1 320 ? -1.653 -7.883 25.251 1.00 33.12 320 VAL A O 1
ATOM 2512 N N . ASN A 1 321 ? -2.512 -9.106 26.912 1.00 31.80 321 ASN A N 1
ATOM 2513 C CA . ASN A 1 321 ? -1.579 -10.210 26.704 1.00 31.80 321 ASN A CA 1
ATOM 2514 C C . ASN A 1 321 ? -1.960 -10.988 25.437 1.00 31.80 321 ASN A C 1
ATOM 2516 O O . ASN A 1 321 ? -3.029 -11.604 25.392 1.00 31.80 321 ASN A O 1
ATOM 2520 N N . GLU A 1 322 ? -1.045 -11.048 24.470 1.00 32.00 322 GLU A N 1
ATOM 2521 C CA . GLU A 1 322 ? -1.017 -12.108 23.462 1.00 32.00 322 GLU A CA 1
ATOM 2522 C C . GLU A 1 322 ? -0.847 -13.457 24.181 1.00 32.00 322 GLU A C 1
ATOM 2524 O O . GLU A 1 322 ? 0.050 -13.645 25.010 1.00 32.00 322 GLU A O 1
ATOM 2529 N N . LYS A 1 323 ? -1.770 -14.396 23.959 1.00 37.62 323 LYS A N 1
ATOM 2530 C CA . LYS A 1 323 ? -1.728 -15.704 24.621 1.00 37.62 323 LYS A CA 1
ATOM 2531 C C . LYS A 1 323 ? -0.918 -16.720 23.814 1.00 37.62 323 LYS A C 1
ATOM 2533 O O . LYS A 1 323 ? -1.238 -16.953 22.657 1.00 37.62 323 LYS A O 1
ATOM 2538 N N . ARG A 1 324 ? 0.023 -17.335 24.545 1.00 32.81 324 ARG A N 1
ATOM 2539 C CA . ARG A 1 324 ? 0.325 -18.776 24.718 1.00 32.81 324 ARG A CA 1
ATOM 2540 C C . ARG A 1 324 ? 0.164 -19.721 23.534 1.00 32.81 324 ARG A C 1
ATOM 2542 O O . ARG A 1 324 ? -0.999 -19.957 23.147 1.00 32.81 324 ARG A O 1
#